Protein AF-A0A137NPR2-F1 (afdb_monomer)

Organism: Conidiobolus coronatus (strain ATCC 28846 / CBS 209.66 / NRRL 28638) (NCBI:txid796925)

Foldseek 3Di:
DCVVVCLQDQDPPDDLLVSLVSVVVSLVLQVVQLVVCLVVVHQRPCLPSLRPDDFRDLVNVADPPDPDPLSSLLSVLVSLLSSLCSPQVSNLVSLLSNVLVCCVVPVPVCVVCLVVVLVVSLVSLVVSLVVSVVVLVVSLVVDPDPVSNQSSVQSNLLSLLVSLLVLLSSLVSPQDPDDDPDDDPSRVSNVVSLVSLLVSLQDGDPVCLVSNLVSLLSSLVSLLVQLVSCVVPVVSNVVSLVVSVSSLVSSVVSCVVVVDDCVSVVVSVVSCVVVVRDD

Solvent-accessible surface area (backbone atoms only — not comparable to full-atom values): 15771 Å² total; per-residue (Å²): 110,64,75,81,71,44,52,72,55,87,70,85,92,61,56,73,65,63,49,38,51,47,48,51,53,38,56,50,52,50,50,53,36,50,50,48,20,64,73,75,69,51,78,37,81,59,76,78,52,76,67,77,83,69,73,61,59,32,81,79,62,43,65,93,83,63,85,61,85,59,43,55,62,49,18,43,48,50,33,47,50,53,43,38,41,67,75,38,43,47,63,51,51,52,51,51,49,54,48,54,53,45,46,74,76,43,52,71,79,37,68,82,46,47,70,62,53,53,50,52,53,50,52,44,50,51,51,30,47,52,58,42,46,55,50,40,52,60,52,42,76,68,44,90,48,72,67,53,33,51,51,44,49,51,57,44,49,52,54,54,38,50,52,29,52,52,49,31,58,62,34,62,75,62,69,72,92,74,70,61,96,66,79,52,75,42,58,50,52,26,52,54,25,44,51,51,42,51,63,66,58,72,83,64,64,73,92,52,39,74,60,43,54,52,50,44,39,54,46,42,53,50,30,52,52,48,30,65,63,27,58,92,39,62,74,62,22,51,54,32,49,56,50,34,40,57,47,49,53,53,49,52,49,47,30,69,76,67,69,48,78,61,67,59,58,46,56,52,52,54,52,30,57,75,70,70,53,89,116

Mean predicted aligned error: 6.58 Å

Nearest PDB structures (foldseek):
  1o9d-assembly1_A-2  TM=3.748E-01  e=8.567E-02  Nicotiana tabacum
  7v9b-assembly1_A  TM=3.300E-01  e=1.792E-01  Homo sapiens
  6gkf-assembly1_B  TM=3.629E-01  e=1.017E+00  Homo sapiens
  3nkx-assembly1_B  TM=3.058E-01  e=1.017E+00  Homo sapiens
  7d8p-assembly1_A  TM=2.839E-01  e=9.737E-01  Homo sapiens

Sequence (279 aa):
MASTLGIHVDMPGLNEIDKDERRCIRFTSYNHDSHLCSTISIQAHYLFLAPGWKPLNPLYQTNPYSKDPSEFVIAECICLSKKCYNMYWTISTNLMNKYSQHTLTNPEEFLENNGRVIYVLQTLFNHSLIKTLDLHLSLSMKCADLRELEIVKNFAKMHVGLYHNLIIILNSQFSPKNPTHSLDPSTKKQLWSANALYQITIDVNPLCLPMFYHYLCSTSLLYIKLILTYDQVPQVKELFLGKLKQVYELFNSYRSKYNMPGDLIEVVDIITNYFNIKL

Secondary structure (DSSP, 8-state):
-TTTTTTTSPPTT--HHHHHHHHHHHHHHHHHHHHHHHHS----TTSSS-----PPPGGGSS-TT---TTHHHHHHHHHHHHHHIIIIIHHHHHHHHHHHHHHHH-HHHHHTTHHHHHHHHHHHHHHHHHHHHHHHHHHHTT-SSHHHHHHHHHHHHHHHHHHHHHHHHHHGGG--SS--SSPPHHHHHHHHHHHHHHHHTTS--GGGHHHHHHHHHHHHHHHHHHHHHTTT-HHHHHHHHHHHHHHHHHHHHHHHHHT--SHHHHHHHHHHHHTT---

pLDDT: mean 86.32, std 10.64, range [44.25, 98.0]

Radius of gyration: 20.75 Å; Cα contacts (8 Å, |Δi|>4): 235; chains: 1; bounding box: 52×44×59 Å

Structure (mmCIF, N/CA/C/O backbone):
data_AF-A0A137NPR2-F1
#
_entry.id   AF-A0A137NPR2-F1
#
loop_
_atom_site.group_PDB
_atom_site.id
_atom_site.type_symbol
_atom_site.label_atom_id
_atom_site.label_alt_id
_atom_site.label_comp_id
_atom_site.label_asym_id
_atom_site.label_entity_id
_atom_site.label_seq_id
_atom_site.pdbx_PDB_ins_code
_atom_site.Cartn_x
_atom_site.Cartn_y
_atom_site.Cartn_z
_atom_site.occupancy
_atom_site.B_iso_or_equiv
_atom_site.auth_seq_id
_atom_site.auth_comp_id
_atom_site.auth_asym_id
_atom_site.auth_atom_id
_atom_site.pdbx_PDB_model_num
ATOM 1 N N . MET A 1 1 ? 12.404 -26.959 -1.373 1.00 44.25 1 MET A N 1
ATOM 2 C CA . MET A 1 1 ? 12.193 -27.074 -2.837 1.00 44.25 1 MET A CA 1
ATOM 3 C C . MET A 1 1 ? 12.680 -25.854 -3.627 1.00 44.25 1 MET A C 1
ATOM 5 O O . MET A 1 1 ? 13.270 -26.051 -4.679 1.00 44.25 1 MET A O 1
ATOM 9 N N . ALA A 1 2 ? 12.522 -24.611 -3.147 1.00 45.31 2 ALA A N 1
ATOM 10 C CA . ALA A 1 2 ? 13.036 -23.422 -3.851 1.00 45.31 2 ALA A CA 1
ATOM 11 C C . ALA A 1 2 ? 14.575 -23.375 -4.011 1.00 45.31 2 ALA A C 1
ATOM 13 O O . ALA A 1 2 ? 15.081 -22.750 -4.949 1.00 45.31 2 ALA A O 1
ATOM 14 N N . SER A 1 3 ? 15.320 -24.050 -3.123 1.00 51.97 3 SER A N 1
ATOM 15 C CA . SER A 1 3 ? 16.768 -24.222 -3.274 1.00 51.97 3 SER A CA 1
ATOM 16 C C . SER A 1 3 ? 17.125 -25.153 -4.438 1.00 51.97 3 SER A C 1
ATOM 18 O O . SER A 1 3 ? 18.024 -24.838 -5.209 1.00 51.97 3 SER A O 1
ATOM 20 N N . THR A 1 4 ? 16.361 -26.232 -4.630 1.00 52.28 4 THR A N 1
ATOM 21 C CA . THR A 1 4 ? 16.557 -27.244 -5.683 1.00 52.28 4 THR A CA 1
ATOM 22 C C . THR A 1 4 ? 16.310 -26.695 -7.092 1.00 52.28 4 THR A C 1
ATOM 24 O O . THR A 1 4 ? 16.997 -27.087 -8.025 1.00 52.28 4 THR A O 1
ATOM 27 N N . LEU A 1 5 ? 15.376 -25.749 -7.251 1.00 60.03 5 LEU A N 1
ATOM 28 C CA . LEU A 1 5 ? 15.094 -25.089 -8.538 1.00 60.03 5 LEU A CA 1
ATOM 29 C C . LEU A 1 5 ? 16.013 -23.884 -8.827 1.00 60.03 5 LEU A C 1
ATOM 31 O O . LEU A 1 5 ? 15.913 -23.254 -9.883 1.00 60.03 5 LEU A O 1
ATOM 35 N N . GLY A 1 6 ? 16.881 -23.509 -7.878 1.00 64.31 6 GLY A N 1
ATOM 36 C CA . GLY A 1 6 ? 17.795 -22.375 -8.033 1.00 64.31 6 GLY A CA 1
ATOM 37 C C . GLY A 1 6 ? 17.091 -21.036 -8.294 1.00 64.31 6 GLY A C 1
ATOM 38 O O . GLY A 1 6 ? 17.683 -20.141 -8.890 1.00 64.31 6 GLY A O 1
ATOM 39 N N . ILE A 1 7 ? 15.824 -20.878 -7.889 1.00 67.19 7 ILE A N 1
ATOM 40 C CA . ILE A 1 7 ? 15.038 -19.649 -8.136 1.00 67.19 7 ILE A CA 1
ATOM 41 C C . ILE A 1 7 ? 15.646 -18.453 -7.392 1.00 67.19 7 ILE A C 1
ATOM 43 O O . ILE A 1 7 ? 15.541 -17.317 -7.831 1.00 67.19 7 ILE A O 1
ATOM 47 N N . HIS A 1 8 ? 16.312 -18.710 -6.269 1.00 67.75 8 HIS A N 1
ATOM 48 C CA . HIS A 1 8 ? 16.939 -17.702 -5.422 1.00 67.75 8 HIS A CA 1
ATOM 49 C C . HIS A 1 8 ? 18.287 -17.187 -5.967 1.00 67.75 8 HIS A C 1
ATOM 51 O O . HIS A 1 8 ? 18.721 -16.113 -5.551 1.00 67.75 8 HIS A O 1
ATOM 57 N N . VAL A 1 9 ? 18.922 -17.893 -6.912 1.00 72.81 9 VAL A N 1
ATOM 58 C CA . VAL A 1 9 ? 20.244 -17.541 -7.457 1.00 72.81 9 VAL A CA 1
ATOM 59 C C . VAL A 1 9 ? 20.162 -16.981 -8.872 1.00 72.81 9 VAL A C 1
ATOM 61 O O . VAL A 1 9 ? 19.378 -17.435 -9.706 1.00 72.81 9 VAL A O 1
ATOM 64 N N . ASP A 1 10 ? 21.031 -16.015 -9.158 1.00 74.38 10 ASP A N 1
ATOM 65 C CA . ASP A 1 10 ? 21.315 -15.616 -10.531 1.00 74.38 10 ASP A CA 1
ATOM 66 C C . ASP A 1 10 ? 22.227 -16.679 -11.162 1.00 74.38 10 ASP A C 1
ATOM 68 O O . ASP A 1 10 ? 23.356 -16.875 -10.711 1.00 74.38 10 ASP A O 1
ATOM 72 N N . MET A 1 11 ? 21.751 -17.367 -12.200 1.00 78.94 11 MET A N 1
ATOM 73 C CA . MET A 1 11 ? 22.548 -18.380 -12.893 1.00 78.94 11 MET A CA 1
ATOM 74 C C . MET A 1 11 ? 23.525 -17.712 -13.878 1.00 78.94 11 MET A C 1
ATOM 76 O O . MET A 1 11 ? 23.082 -16.976 -14.771 1.00 78.94 11 MET A O 1
ATOM 80 N N . PRO A 1 12 ? 24.847 -17.934 -13.742 1.00 78.50 12 PRO A N 1
ATOM 81 C CA . PRO A 1 12 ? 25.814 -17.456 -14.723 1.00 78.50 12 PRO A CA 1
ATOM 82 C C . PRO A 1 12 ? 25.611 -18.182 -16.063 1.00 78.50 12 PRO A C 1
ATOM 84 O O . PRO A 1 12 ? 25.186 -19.332 -16.093 1.00 78.50 12 PRO A O 1
ATOM 87 N N . GLY A 1 13 ? 25.903 -17.507 -17.177 1.00 82.00 13 GLY A N 1
ATOM 88 C CA . GLY A 1 13 ? 25.805 -18.083 -18.528 1.00 82.00 13 GLY A CA 1
ATOM 89 C C . GLY A 1 13 ? 24.444 -17.951 -19.225 1.00 82.00 13 GLY A C 1
ATOM 90 O O . GLY A 1 13 ? 24.385 -18.129 -20.436 1.00 82.00 13 GLY A O 1
ATOM 91 N N . LEU A 1 14 ? 23.374 -17.574 -18.516 1.00 85.62 14 LEU A N 1
ATOM 92 C CA . LEU A 1 14 ? 22.091 -17.235 -19.148 1.00 85.62 14 LEU A CA 1
ATOM 93 C C . LEU A 1 14 ? 22.157 -15.893 -19.898 1.00 85.62 14 LEU A C 1
ATOM 95 O O . LEU A 1 14 ? 22.920 -14.994 -19.514 1.00 85.62 14 LEU A O 1
ATOM 99 N N . ASN A 1 15 ? 21.329 -15.740 -20.935 1.00 90.81 15 ASN A N 1
ATOM 100 C CA . ASN A 1 15 ? 21.137 -14.448 -21.597 1.00 90.81 15 ASN A CA 1
ATOM 101 C C . ASN A 1 15 ? 20.394 -13.464 -20.658 1.00 90.81 15 ASN A C 1
ATOM 103 O O . ASN A 1 15 ? 19.867 -13.859 -19.616 1.00 90.81 15 ASN A O 1
ATOM 107 N N . GLU A 1 16 ? 20.389 -12.167 -20.979 1.00 87.31 16 GLU A N 1
ATOM 108 C CA . GLU A 1 16 ? 19.797 -11.157 -20.085 1.00 87.31 16 GLU A CA 1
ATOM 109 C C . GLU A 1 16 ? 18.268 -11.233 -19.977 1.00 87.31 16 GLU A C 1
ATOM 111 O O . GLU A 1 16 ? 17.743 -10.921 -18.911 1.00 87.31 16 GLU A O 1
ATOM 116 N N . ILE A 1 17 ? 17.569 -11.703 -21.014 1.00 89.19 17 ILE A N 1
ATOM 117 C CA . ILE A 1 17 ? 16.108 -11.869 -20.992 1.00 89.19 17 ILE A CA 1
ATOM 118 C C . ILE A 1 17 ? 15.735 -12.992 -20.019 1.00 89.19 17 ILE A C 1
ATOM 120 O O . ILE A 1 17 ? 14.970 -12.763 -19.084 1.00 89.19 17 ILE A O 1
ATOM 124 N N . ASP A 1 18 ? 16.359 -14.164 -20.154 1.00 88.06 18 ASP A N 1
ATOM 125 C CA . ASP A 1 18 ? 16.122 -15.318 -19.279 1.00 88.06 18 ASP A CA 1
ATOM 126 C C . ASP A 1 18 ? 16.481 -14.986 -17.823 1.00 88.06 18 ASP A C 1
ATOM 128 O O . ASP A 1 18 ? 15.811 -15.404 -16.874 1.00 88.06 18 ASP A O 1
ATOM 132 N N . LYS A 1 19 ? 17.556 -14.212 -17.615 1.00 87.25 19 LYS A N 1
ATOM 133 C CA . LYS A 1 19 ? 17.918 -13.715 -16.282 1.00 87.25 19 LYS A CA 1
ATOM 134 C C . LYS A 1 19 ? 16.821 -12.827 -15.711 1.00 87.25 19 LYS A C 1
ATOM 136 O O . LYS A 1 19 ? 16.508 -12.973 -14.530 1.00 87.25 19 LYS A O 1
ATOM 141 N N . ASP A 1 20 ? 16.270 -11.908 -16.496 1.00 87.69 20 ASP A N 1
ATOM 142 C CA . ASP A 1 20 ? 15.243 -10.978 -16.028 1.00 87.69 20 ASP A CA 1
ATOM 143 C C . ASP A 1 20 ? 13.911 -11.681 -15.743 1.00 87.69 20 ASP A C 1
ATOM 145 O O . ASP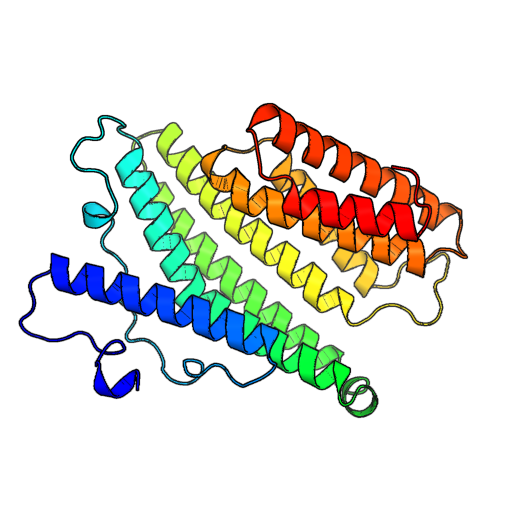 A 1 20 ? 13.307 -11.454 -14.692 1.00 87.69 20 ASP A O 1
ATOM 149 N N . GLU A 1 21 ? 13.517 -12.639 -16.584 1.00 86.75 21 GLU A N 1
ATOM 150 C CA . GLU A 1 21 ? 12.350 -13.494 -16.348 1.00 86.75 21 GLU A CA 1
ATOM 151 C C . GLU A 1 21 ? 12.487 -14.258 -15.024 1.00 86.75 21 GLU A C 1
ATOM 153 O O . GLU A 1 21 ? 11.602 -14.216 -14.161 1.00 86.75 21 GLU A O 1
ATOM 158 N N . ARG A 1 22 ? 13.648 -14.880 -14.785 1.00 86.06 22 ARG A N 1
ATOM 159 C CA . ARG A 1 22 ? 13.928 -15.563 -13.512 1.00 86.06 22 ARG A CA 1
ATOM 160 C C . ARG A 1 22 ? 13.874 -14.612 -12.319 1.00 86.06 22 ARG A C 1
ATOM 162 O O . ARG A 1 22 ? 13.366 -14.996 -11.263 1.00 86.06 22 ARG A O 1
ATOM 169 N N . ARG A 1 23 ? 14.361 -13.372 -12.459 1.00 85.44 23 ARG A N 1
ATOM 170 C CA . ARG A 1 23 ? 14.235 -12.343 -11.408 1.00 85.44 23 ARG A CA 1
ATOM 171 C C . ARG A 1 23 ? 12.766 -12.025 -11.134 1.00 85.44 23 ARG A C 1
ATOM 173 O O . ARG A 1 23 ? 12.393 -11.942 -9.964 1.00 85.44 23 ARG A O 1
ATOM 180 N N . CYS A 1 24 ? 11.935 -11.908 -12.168 1.00 85.19 24 CYS A N 1
ATOM 181 C CA . CYS A 1 24 ? 10.497 -11.667 -12.034 1.00 85.19 24 CYS A CA 1
ATOM 182 C C . CYS A 1 24 ? 9.792 -12.811 -11.282 1.00 85.19 24 CYS A C 1
ATOM 184 O O . CYS A 1 24 ? 9.069 -12.574 -10.307 1.00 85.19 24 CYS A O 1
ATOM 186 N N . ILE A 1 25 ? 10.089 -14.064 -11.639 1.00 84.94 25 ILE A N 1
ATOM 187 C CA . ILE A 1 25 ? 9.566 -15.260 -10.953 1.00 84.94 25 ILE A CA 1
ATOM 188 C C . ILE A 1 25 ? 9.991 -15.278 -9.480 1.00 84.94 25 ILE A C 1
ATOM 190 O O . ILE A 1 25 ? 9.166 -15.493 -8.585 1.00 84.94 25 ILE A O 1
ATOM 194 N N . ARG A 1 26 ? 11.270 -15.001 -9.202 1.00 81.62 26 ARG A N 1
ATOM 195 C CA . ARG A 1 26 ? 11.809 -14.912 -7.837 1.00 81.62 26 ARG A CA 1
ATOM 196 C C . ARG A 1 26 ? 11.070 -13.855 -7.018 1.00 81.62 26 ARG A C 1
ATOM 198 O O . ARG A 1 26 ? 10.635 -14.117 -5.900 1.00 81.62 26 ARG A O 1
ATOM 205 N N . PHE A 1 27 ? 10.874 -12.676 -7.595 1.00 80.56 27 PHE A N 1
ATOM 206 C CA . PHE A 1 27 ? 10.153 -11.571 -6.976 1.00 80.56 27 PHE A CA 1
ATOM 207 C C . PHE A 1 27 ? 8.684 -11.872 -6.690 1.00 80.56 27 PHE A C 1
ATOM 209 O O . PHE A 1 27 ? 8.161 -11.408 -5.675 1.00 80.56 27 PHE A O 1
ATOM 216 N N . THR A 1 28 ? 8.019 -12.630 -7.552 1.00 81.75 28 THR A N 1
ATOM 217 C CA . THR A 1 28 ? 6.644 -13.094 -7.325 1.00 81.75 28 THR A CA 1
ATOM 218 C C . THR A 1 28 ? 6.597 -14.140 -6.213 1.00 81.75 28 THR A C 1
ATOM 220 O O . THR A 1 28 ? 5.759 -14.056 -5.319 1.00 81.75 28 THR A O 1
ATOM 223 N N . SER A 1 29 ? 7.567 -15.057 -6.193 1.00 80.62 29 SER A N 1
ATOM 224 C CA . SER A 1 29 ? 7.689 -16.086 -5.152 1.00 80.62 29 SER A CA 1
ATOM 225 C C . SER A 1 29 ? 7.853 -15.476 -3.756 1.00 80.62 29 SER A C 1
ATOM 227 O O . SER A 1 29 ? 7.206 -15.925 -2.814 1.00 80.62 29 SER A O 1
ATOM 229 N N . TYR A 1 30 ? 8.652 -14.411 -3.623 1.00 78.00 30 TYR A N 1
ATOM 230 C CA . TYR A 1 30 ? 8.792 -13.676 -2.360 1.00 78.00 30 TYR A CA 1
ATOM 231 C C . TYR A 1 30 ? 7.490 -13.024 -1.900 1.00 78.00 30 TYR A C 1
ATOM 233 O O . TYR A 1 30 ? 7.157 -13.087 -0.718 1.00 78.00 30 TYR A O 1
ATOM 241 N N . ASN A 1 31 ? 6.739 -12.422 -2.826 1.00 77.88 31 ASN A N 1
ATOM 242 C CA . ASN A 1 31 ? 5.450 -11.817 -2.501 1.00 77.88 31 ASN A CA 1
ATOM 243 C C . ASN A 1 31 ? 4.456 -12.871 -1.998 1.00 77.88 31 ASN A C 1
ATOM 245 O O . ASN A 1 31 ? 3.804 -12.654 -0.980 1.00 77.88 31 ASN A O 1
ATOM 249 N N . HIS A 1 32 ? 4.361 -14.013 -2.684 1.00 80.81 32 HIS A N 1
ATOM 250 C CA . HIS A 1 32 ? 3.466 -15.099 -2.284 1.00 80.81 32 HIS A CA 1
ATOM 251 C C . HIS A 1 32 ? 3.865 -15.719 -0.942 1.00 80.81 32 HIS A C 1
ATOM 253 O O . HIS A 1 32 ? 2.992 -15.984 -0.123 1.00 80.81 32 HIS A O 1
ATOM 259 N N . ASP A 1 33 ? 5.161 -15.904 -0.684 1.00 78.44 33 ASP A N 1
ATOM 260 C CA . ASP A 1 33 ? 5.653 -16.402 0.605 1.00 78.44 33 ASP A CA 1
ATOM 261 C C . ASP A 1 33 ? 5.359 -15.425 1.752 1.00 78.44 33 ASP A C 1
ATOM 263 O O . ASP A 1 33 ? 4.862 -15.836 2.797 1.00 78.44 33 ASP A O 1
ATOM 267 N N . SER A 1 34 ? 5.586 -14.121 1.552 1.00 75.81 34 SER A N 1
ATOM 268 C CA . SER A 1 34 ? 5.249 -13.096 2.550 1.00 75.81 34 SER A CA 1
ATOM 269 C C . SER A 1 34 ? 3.738 -13.028 2.808 1.00 75.81 34 SER A C 1
ATOM 271 O O . SER A 1 34 ? 3.308 -12.975 3.965 1.00 75.81 34 SER A O 1
ATOM 273 N N . HIS A 1 35 ? 2.918 -13.116 1.757 1.00 78.25 35 HIS A N 1
ATOM 274 C CA . HIS A 1 35 ? 1.464 -13.189 1.892 1.00 78.25 35 HIS A CA 1
ATOM 275 C C . HIS A 1 35 ? 1.040 -14.436 2.680 1.00 78.25 35 HIS A C 1
ATOM 277 O O . HIS A 1 35 ? 0.354 -14.319 3.692 1.00 78.25 35 HIS A O 1
ATOM 283 N N . LEU A 1 36 ? 1.518 -15.620 2.285 1.00 80.31 36 LEU A N 1
ATOM 284 C CA . LEU A 1 36 ? 1.218 -16.882 2.962 1.00 80.31 36 LEU A CA 1
ATOM 285 C C . LEU A 1 36 ? 1.647 -16.844 4.435 1.00 80.31 36 LEU A C 1
ATOM 287 O O . LEU A 1 36 ? 0.852 -17.167 5.312 1.00 80.31 36 LEU A O 1
ATOM 291 N N . CYS A 1 37 ? 2.865 -16.382 4.720 1.00 76.50 37 CYS A N 1
ATOM 292 C CA . CYS A 1 37 ? 3.376 -16.168 6.076 1.00 76.50 37 CYS A CA 1
ATOM 293 C C . CYS A 1 37 ? 2.432 -15.313 6.930 1.00 76.50 37 CYS A C 1
ATOM 295 O O . CYS A 1 37 ? 2.246 -15.594 8.116 1.00 76.50 37 CYS A O 1
ATOM 297 N N . SER A 1 38 ? 1.829 -14.292 6.325 1.00 69.88 38 SER A N 1
ATOM 298 C CA . SER A 1 38 ? 0.884 -13.403 6.998 1.00 69.88 38 SER A CA 1
ATOM 299 C C . SER A 1 38 ? -0.457 -14.095 7.251 1.00 69.88 38 SER A C 1
ATOM 301 O O . SER A 1 38 ? -1.025 -13.932 8.326 1.00 69.88 38 SER A O 1
ATOM 303 N N . THR A 1 39 ? -0.936 -14.913 6.308 1.00 75.19 39 THR A N 1
ATOM 304 C CA . THR A 1 39 ? -2.218 -15.628 6.406 1.00 75.19 39 THR A CA 1
ATOM 305 C C . THR A 1 39 ? -2.187 -16.783 7.407 1.00 75.19 39 THR A C 1
ATOM 307 O O . THR A 1 39 ? -3.046 -16.864 8.277 1.00 75.19 39 THR A O 1
ATOM 310 N N . ILE A 1 40 ? -1.209 -17.688 7.303 1.00 78.44 40 ILE A N 1
ATOM 311 C CA . ILE A 1 40 ? -1.146 -18.908 8.136 1.00 78.44 40 ILE A CA 1
ATOM 312 C C . ILE A 1 40 ? -0.237 -18.752 9.363 1.00 78.44 40 ILE A C 1
ATOM 314 O O . ILE A 1 40 ? 0.061 -19.719 10.055 1.00 78.44 40 ILE A O 1
ATOM 318 N N . SER A 1 41 ? 0.219 -17.529 9.631 1.00 71.06 41 SER A N 1
ATOM 319 C CA . SER A 1 41 ? 1.044 -17.158 10.783 1.00 71.06 41 SER A CA 1
ATOM 320 C C . SER A 1 41 ? 2.367 -17.917 10.966 1.00 71.06 41 SER A C 1
ATOM 322 O O . SER A 1 41 ? 2.942 -17.942 12.054 1.00 71.06 41 SER A O 1
ATOM 324 N N . ILE A 1 42 ? 2.919 -18.483 9.891 1.00 74.88 42 ILE A N 1
ATOM 325 C CA . ILE A 1 42 ? 4.247 -19.117 9.910 1.00 74.88 42 ILE A CA 1
ATOM 326 C C . ILE A 1 42 ? 5.358 -18.084 9.699 1.00 74.88 42 ILE A C 1
ATOM 328 O O . ILE A 1 42 ? 5.097 -16.892 9.570 1.00 74.88 42 ILE A O 1
ATOM 332 N N . GLN A 1 43 ? 6.623 -18.492 9.734 1.00 71.69 43 GLN A N 1
ATOM 333 C CA . GLN A 1 43 ? 7.737 -17.634 9.330 1.00 71.69 43 GLN A CA 1
ATOM 334 C C . GLN A 1 43 ? 7.913 -17.693 7.810 1.00 71.69 43 GLN A C 1
ATOM 336 O O . GLN A 1 43 ? 7.904 -18.782 7.244 1.00 71.69 43 GLN A O 1
ATOM 341 N N . ALA A 1 44 ? 8.078 -16.537 7.160 1.00 72.69 44 ALA A N 1
ATOM 342 C CA . ALA A 1 44 ? 8.342 -16.476 5.725 1.00 72.69 44 ALA A CA 1
ATOM 343 C C . ALA A 1 44 ? 9.633 -17.238 5.405 1.00 72.69 44 ALA A C 1
ATOM 345 O O . ALA A 1 44 ? 10.678 -16.983 6.015 1.00 72.69 44 ALA A O 1
ATOM 346 N N . HIS A 1 45 ? 9.564 -18.162 4.446 1.00 73.00 45 HIS A N 1
ATOM 347 C CA . HIS A 1 45 ? 10.705 -18.958 4.005 1.00 73.00 45 HIS A CA 1
ATOM 348 C C . HIS A 1 45 ? 11.868 -18.070 3.553 1.00 73.00 45 HIS A C 1
ATOM 350 O O . HIS A 1 45 ? 13.034 -18.368 3.814 1.00 73.00 45 HIS A O 1
ATOM 356 N N . TYR A 1 46 ? 11.550 -16.945 2.916 1.00 67.88 46 TYR A N 1
ATOM 357 C CA . TYR A 1 46 ? 12.537 -16.018 2.383 1.00 67.88 46 TYR A CA 1
ATOM 358 C C . TYR A 1 46 ? 12.946 -14.904 3.350 1.00 67.88 46 TYR A C 1
ATOM 360 O O . TYR A 1 46 ? 13.738 -14.048 2.970 1.00 67.88 46 TYR A O 1
ATOM 368 N N . LEU A 1 47 ? 12.485 -14.922 4.608 1.00 63.88 47 LEU A N 1
ATOM 369 C CA . LEU A 1 47 ? 12.854 -13.904 5.601 1.00 63.88 47 LEU A CA 1
ATOM 370 C C . LEU A 1 47 ? 14.375 -13.808 5.818 1.00 63.88 47 LEU A C 1
ATOM 372 O O . LEU A 1 47 ? 14.895 -12.713 6.012 1.00 63.88 47 LEU A O 1
ATOM 376 N N . PHE A 1 48 ? 15.078 -14.944 5.775 1.00 55.50 48 PHE A N 1
ATOM 377 C CA . PHE A 1 48 ? 16.532 -15.031 5.992 1.00 55.50 48 PHE A CA 1
ATOM 378 C C . PHE A 1 48 ? 17.340 -15.235 4.714 1.00 55.50 48 PHE A C 1
ATOM 380 O O . PHE A 1 48 ? 18.569 -15.168 4.730 1.00 55.50 48 PHE A O 1
ATOM 387 N N . LEU A 1 49 ? 16.663 -15.484 3.598 1.00 58.34 49 LEU A N 1
ATOM 388 C CA . LEU A 1 49 ? 17.305 -15.541 2.300 1.00 58.34 49 LEU A CA 1
ATOM 389 C C . LEU A 1 49 ? 17.353 -14.113 1.788 1.00 58.34 49 LEU A C 1
ATOM 391 O O . LEU A 1 49 ? 16.461 -13.700 1.053 1.00 58.34 49 LEU A O 1
ATOM 395 N N . ALA A 1 50 ? 18.377 -13.362 2.213 1.00 51.88 50 ALA A N 1
ATOM 396 C CA . ALA A 1 50 ? 18.683 -12.064 1.630 1.00 51.88 50 ALA A CA 1
ATOM 397 C C . ALA A 1 50 ? 18.710 -12.257 0.109 1.00 51.88 50 ALA A C 1
ATOM 399 O O . ALA A 1 50 ? 19.587 -12.972 -0.392 1.00 51.88 50 ALA A O 1
ATOM 400 N N . PRO A 1 51 ? 17.735 -11.715 -0.639 1.00 54.19 51 PRO A N 1
ATOM 401 C CA . PRO A 1 51 ? 17.752 -11.891 -2.070 1.00 54.19 51 PRO A CA 1
ATOM 402 C C . PRO A 1 51 ? 19.049 -11.289 -2.578 1.00 54.19 51 PRO A C 1
ATOM 404 O O . PRO A 1 51 ? 19.365 -10.147 -2.240 1.00 54.19 51 PRO A O 1
ATOM 407 N N . GLY A 1 52 ? 19.779 -12.018 -3.421 1.00 57.72 52 GLY A N 1
ATOM 408 C CA . GLY A 1 52 ? 20.692 -11.358 -4.340 1.00 57.72 52 GLY A CA 1
ATOM 409 C C . GLY A 1 52 ? 19.858 -10.353 -5.128 1.00 57.72 52 GLY A C 1
ATOM 410 O O . GLY A 1 52 ? 19.079 -10.735 -6.002 1.00 57.72 52 GLY A O 1
ATOM 411 N N . TRP A 1 53 ? 19.910 -9.083 -4.735 1.00 66.12 53 TRP A N 1
ATOM 412 C CA . TRP A 1 53 ? 18.987 -8.096 -5.259 1.00 66.12 53 TRP A CA 1
ATOM 413 C C . TRP A 1 53 ? 19.598 -7.473 -6.510 1.00 66.12 53 TRP A C 1
ATOM 415 O O . TRP A 1 53 ? 20.547 -6.694 -6.440 1.00 66.12 53 TRP A O 1
ATOM 425 N N . LYS A 1 54 ? 19.045 -7.840 -7.666 1.00 79.00 54 LYS A N 1
ATOM 426 C CA . LYS A 1 54 ? 19.240 -7.121 -8.924 1.00 79.00 54 LYS A CA 1
ATOM 427 C C . LYS A 1 54 ? 17.893 -6.599 -9.411 1.00 79.00 54 LYS A C 1
ATOM 429 O O . LYS A 1 54 ? 16.934 -7.373 -9.373 1.00 79.00 54 LYS A O 1
ATOM 434 N N . PRO A 1 55 ? 17.808 -5.330 -9.845 1.00 82.38 55 PRO A N 1
ATOM 435 C CA . PRO A 1 55 ? 16.575 -4.783 -10.397 1.00 82.38 55 PRO A CA 1
ATOM 436 C C . PRO A 1 55 ? 16.113 -5.588 -11.610 1.00 82.38 55 PRO A C 1
ATOM 438 O O . PRO A 1 55 ? 16.936 -6.178 -12.315 1.00 82.38 55 PRO A O 1
ATOM 441 N N . LEU A 1 56 ? 14.800 -5.564 -11.849 1.00 89.31 56 LEU A N 1
ATOM 442 C CA . LEU A 1 56 ? 14.271 -5.875 -13.174 1.00 89.31 56 LEU A CA 1
ATOM 443 C C . LEU A 1 56 ? 14.752 -4.816 -14.161 1.00 89.31 56 LEU A C 1
ATOM 445 O O . LEU A 1 56 ? 14.912 -3.649 -13.788 1.00 89.31 56 LEU A O 1
ATOM 449 N N . ASN A 1 57 ? 14.984 -5.223 -15.401 1.00 91.06 57 ASN A N 1
ATOM 450 C CA . ASN A 1 57 ? 15.302 -4.299 -16.475 1.00 91.06 57 ASN A CA 1
ATOM 451 C C . ASN A 1 57 ? 14.000 -3.720 -17.059 1.00 91.06 57 ASN A C 1
ATOM 453 O O . ASN A 1 57 ? 13.220 -4.485 -17.628 1.00 91.06 57 ASN A O 1
ATOM 457 N N . PRO A 1 58 ? 13.778 -2.392 -16.990 1.00 92.19 58 PRO A N 1
ATOM 458 C CA . PRO A 1 58 ? 12.588 -1.745 -17.543 1.00 92.19 58 PRO A CA 1
ATOM 459 C C . PRO A 1 58 ? 12.338 -2.068 -19.019 1.00 92.19 58 PRO A C 1
ATOM 461 O O . PRO A 1 58 ? 11.188 -2.208 -19.418 1.00 92.19 58 PRO A O 1
ATOM 464 N N . LEU A 1 59 ? 13.401 -2.269 -19.809 1.00 91.62 59 LEU A N 1
ATOM 465 C CA . LEU A 1 59 ? 13.307 -2.612 -21.233 1.00 91.62 59 LEU A CA 1
ATOM 466 C C . LEU A 1 59 ? 12.507 -3.897 -21.489 1.00 91.62 59 LEU A C 1
ATOM 468 O O . LEU A 1 59 ? 11.854 -4.023 -22.518 1.00 91.62 59 LEU A O 1
ATOM 472 N N . TYR A 1 60 ? 12.562 -4.858 -20.565 1.00 90.19 60 TYR A N 1
ATOM 473 C CA . TYR A 1 60 ? 11.839 -6.126 -20.692 1.00 90.19 60 TYR A CA 1
ATOM 474 C C . TYR A 1 60 ? 10.442 -6.079 -20.061 1.00 90.19 60 TYR A C 1
ATOM 476 O O . TYR A 1 60 ? 9.734 -7.081 -20.081 1.00 90.19 60 TYR A O 1
ATOM 484 N N . GLN A 1 61 ? 10.040 -4.929 -19.509 1.00 90.31 61 GLN A N 1
ATOM 485 C CA . GLN A 1 61 ? 8.720 -4.714 -18.905 1.00 90.31 61 GLN A CA 1
ATOM 486 C C . GLN A 1 61 ? 7.808 -3.828 -19.770 1.00 90.31 61 GLN A C 1
ATOM 488 O O . GLN A 1 61 ? 6.684 -3.536 -19.369 1.00 90.31 61 GLN A O 1
ATOM 493 N N . THR A 1 62 ? 8.279 -3.393 -20.940 1.00 91.12 62 THR A N 1
ATOM 494 C CA . THR A 1 62 ? 7.489 -2.651 -21.931 1.00 91.12 62 THR A CA 1
ATOM 495 C C . THR A 1 62 ? 6.921 -3.591 -22.989 1.00 91.12 62 THR A C 1
ATOM 497 O O . THR A 1 62 ? 7.575 -4.562 -23.379 1.00 91.12 62 THR A O 1
ATOM 500 N N . ASN A 1 63 ? 5.739 -3.289 -23.519 1.00 87.50 63 ASN A N 1
ATOM 501 C CA . ASN A 1 63 ? 5.201 -3.976 -24.682 1.00 87.50 63 ASN A CA 1
ATOM 502 C C . ASN A 1 63 ? 5.941 -3.505 -25.951 1.00 87.50 63 ASN A C 1
ATOM 504 O O . ASN A 1 63 ? 5.834 -2.336 -26.322 1.00 87.50 63 ASN A O 1
ATOM 508 N N . PRO A 1 64 ? 6.623 -4.399 -26.692 1.00 84.62 64 PRO A N 1
ATOM 509 C CA . PRO A 1 64 ? 7.383 -4.016 -27.886 1.00 84.62 64 PRO A CA 1
ATOM 510 C C . PRO A 1 64 ? 6.513 -3.441 -29.017 1.00 84.62 64 PRO A C 1
ATOM 512 O O . PRO A 1 64 ? 7.040 -2.857 -29.961 1.00 84.62 64 PRO A O 1
ATOM 515 N N . TYR A 1 65 ? 5.190 -3.603 -28.939 1.00 90.25 65 TYR A N 1
ATOM 516 C CA . TYR A 1 65 ? 4.228 -3.079 -29.909 1.00 90.25 65 TYR A CA 1
ATOM 517 C C . TYR A 1 65 ? 3.526 -1.795 -29.450 1.00 90.25 65 TYR A C 1
ATOM 519 O O . TYR A 1 65 ? 2.702 -1.252 -30.192 1.00 90.25 65 TYR A O 1
ATOM 527 N N . SER A 1 66 ? 3.806 -1.316 -28.237 1.00 89.00 66 SER A N 1
ATOM 528 C CA . SER A 1 66 ? 3.221 -0.078 -27.736 1.00 89.00 66 SER A CA 1
ATOM 529 C C . SER A 1 66 ? 3.741 1.129 -28.506 1.00 89.00 66 SER A C 1
ATOM 531 O O . SER A 1 66 ? 4.898 1.199 -28.916 1.00 89.00 66 SER A O 1
ATOM 533 N N . LYS A 1 67 ? 2.859 2.112 -28.681 1.00 90.44 67 LYS A N 1
ATOM 534 C CA . LYS A 1 67 ? 3.204 3.439 -29.205 1.00 90.44 67 LYS A CA 1
ATOM 535 C C . LYS A 1 67 ? 3.127 4.516 -28.126 1.00 90.44 67 LYS A C 1
ATOM 537 O O . LYS A 1 67 ? 3.251 5.694 -28.452 1.00 90.44 67 LYS A O 1
ATOM 542 N N . ASP A 1 68 ? 2.861 4.133 -26.878 1.00 88.31 68 ASP A N 1
ATOM 543 C CA . ASP A 1 68 ? 2.781 5.076 -25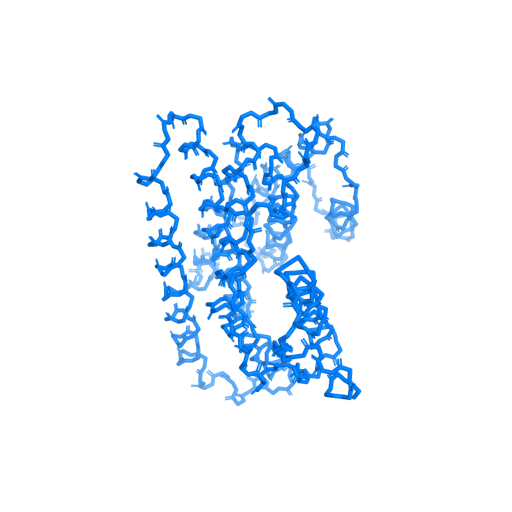.772 1.00 88.31 68 ASP A CA 1
ATOM 544 C C . ASP A 1 68 ? 4.197 5.512 -25.363 1.00 88.31 68 ASP A C 1
ATOM 546 O O . ASP A 1 68 ? 4.960 4.690 -24.850 1.00 88.31 68 ASP A O 1
ATOM 550 N N . PRO A 1 69 ? 4.569 6.793 -25.548 1.00 85.44 69 PRO A N 1
ATOM 551 C CA . PRO A 1 69 ? 5.881 7.285 -25.138 1.00 85.44 69 PRO A CA 1
ATOM 552 C C . PRO A 1 69 ? 6.099 7.200 -23.620 1.00 85.44 69 PRO A C 1
ATOM 554 O O . PRO A 1 69 ? 7.240 7.205 -23.170 1.00 85.44 69 PRO A O 1
ATOM 557 N N . SER A 1 70 ? 5.027 7.102 -22.826 1.00 90.69 70 SER A N 1
ATOM 558 C CA . SER A 1 70 ? 5.101 6.998 -21.366 1.00 90.69 70 SER A CA 1
ATOM 559 C C . SER A 1 70 ? 5.362 5.577 -20.865 1.00 90.69 70 SER A C 1
ATOM 561 O O . SER A 1 70 ? 5.628 5.384 -19.679 1.00 90.69 70 SER A O 1
ATOM 563 N N . GLU A 1 71 ? 5.299 4.562 -21.726 1.00 91.69 71 GLU A N 1
ATOM 564 C CA . GLU A 1 71 ? 5.383 3.174 -21.272 1.00 91.69 71 GLU A CA 1
ATOM 565 C C . GLU A 1 71 ? 6.734 2.854 -20.625 1.00 91.69 71 GLU A C 1
ATOM 567 O O . GLU A 1 71 ? 6.789 2.176 -19.598 1.00 91.69 71 GLU A O 1
ATOM 572 N N . PHE A 1 72 ? 7.825 3.395 -21.171 1.00 93.19 72 PHE A N 1
ATOM 573 C CA . PHE A 1 72 ? 9.154 3.149 -20.621 1.00 93.19 72 PHE A CA 1
ATOM 574 C C . PHE A 1 72 ? 9.314 3.743 -19.215 1.00 93.19 72 PHE A C 1
ATOM 576 O O . PHE A 1 72 ? 9.770 3.045 -18.310 1.00 93.19 72 PHE A O 1
ATOM 583 N N . VAL A 1 73 ? 8.863 4.983 -18.979 1.00 94.88 73 VAL A N 1
ATOM 584 C CA . VAL A 1 73 ? 8.915 5.583 -17.631 1.00 94.88 73 VAL A CA 1
ATOM 585 C C . VAL A 1 73 ? 7.989 4.854 -16.649 1.00 94.88 73 VAL A C 1
ATOM 587 O O . VAL A 1 73 ? 8.323 4.710 -15.470 1.00 94.88 73 VAL A O 1
ATOM 590 N N . ILE A 1 74 ? 6.851 4.324 -17.115 1.00 94.00 74 ILE A N 1
ATOM 591 C CA . ILE A 1 74 ? 5.974 3.467 -16.304 1.00 94.00 74 ILE A CA 1
ATOM 592 C C . ILE A 1 74 ? 6.715 2.180 -15.919 1.00 94.00 74 ILE A C 1
ATOM 594 O O . ILE A 1 74 ? 6.712 1.804 -14.745 1.00 94.00 74 ILE A O 1
ATOM 598 N N . ALA A 1 75 ? 7.403 1.537 -16.864 1.00 94.06 75 ALA A N 1
ATOM 599 C CA . ALA A 1 75 ? 8.222 0.356 -16.607 1.00 94.06 75 ALA A CA 1
ATOM 600 C C . ALA A 1 75 ? 9.365 0.644 -15.617 1.00 94.06 75 ALA A C 1
ATOM 602 O O . ALA A 1 75 ? 9.592 -0.148 -14.695 1.00 94.06 75 ALA A O 1
ATOM 603 N N . GLU A 1 76 ? 10.043 1.790 -15.737 1.00 95.38 76 GLU A N 1
ATOM 604 C CA . GLU A 1 76 ? 11.053 2.235 -14.769 1.00 95.38 76 GLU A CA 1
ATOM 605 C C . GLU A 1 76 ? 10.455 2.391 -13.371 1.00 95.38 76 GLU A C 1
ATOM 607 O O . GLU A 1 76 ? 11.018 1.887 -12.394 1.00 95.38 76 GLU A O 1
ATOM 612 N N . CYS A 1 77 ? 9.287 3.025 -13.274 1.00 94.69 77 CYS A N 1
ATOM 613 C CA . CYS A 1 77 ? 8.575 3.189 -12.015 1.00 94.69 77 CYS A CA 1
ATOM 614 C C . CYS A 1 77 ? 8.163 1.847 -11.400 1.00 94.69 77 CYS A C 1
ATOM 616 O O . CYS A 1 77 ? 8.358 1.654 -10.203 1.00 94.69 77 CYS A O 1
ATOM 618 N N . ILE A 1 78 ? 7.659 0.894 -12.189 1.00 92.38 78 ILE A N 1
ATOM 619 C CA . ILE A 1 78 ? 7.284 -0.449 -11.712 1.00 92.38 78 ILE A CA 1
ATOM 620 C C . ILE A 1 78 ? 8.511 -1.201 -11.186 1.00 92.38 78 ILE A C 1
ATOM 622 O O . ILE A 1 78 ? 8.484 -1.743 -10.074 1.00 92.38 78 ILE A O 1
ATOM 626 N N . CYS A 1 79 ? 9.609 -1.205 -11.949 1.00 92.56 79 CYS A N 1
ATOM 627 C CA . CYS A 1 79 ? 10.868 -1.829 -11.538 1.00 92.56 79 CYS A CA 1
ATOM 628 C C . CYS A 1 79 ? 11.399 -1.198 -10.245 1.00 92.56 79 CYS A C 1
ATOM 630 O O . CYS A 1 79 ? 11.856 -1.905 -9.338 1.00 92.56 79 CYS A O 1
ATOM 632 N N . LEU A 1 80 ? 11.298 0.130 -10.131 1.00 94.06 80 LEU A N 1
ATOM 633 C CA . LEU A 1 80 ? 11.706 0.876 -8.950 1.00 94.06 80 LEU A CA 1
ATOM 634 C C . LEU A 1 80 ? 10.806 0.597 -7.746 1.00 94.06 80 LEU A C 1
ATOM 636 O O . LEU A 1 80 ? 11.308 0.355 -6.652 1.00 94.06 80 LEU A O 1
ATOM 640 N N . SER A 1 81 ? 9.491 0.542 -7.921 1.00 92.12 81 SER A N 1
ATOM 641 C CA . SER A 1 81 ? 8.584 0.164 -6.842 1.00 92.12 81 SER A CA 1
ATOM 642 C C . SER A 1 81 ? 8.897 -1.244 -6.350 1.00 92.12 81 SER A C 1
ATOM 644 O O . SER A 1 81 ? 9.034 -1.450 -5.144 1.00 92.12 81 SER A O 1
ATOM 646 N N . LYS A 1 82 ? 9.123 -2.209 -7.254 1.00 88.81 82 LYS A N 1
ATOM 647 C CA . LYS A 1 82 ? 9.514 -3.576 -6.876 1.00 88.81 82 LYS A CA 1
ATOM 648 C C . LYS A 1 82 ? 10.844 -3.607 -6.118 1.00 88.81 82 LYS A C 1
ATOM 650 O O . LYS A 1 82 ? 10.957 -4.329 -5.123 1.00 88.81 82 LYS A O 1
ATOM 655 N N . LYS A 1 83 ? 11.830 -2.803 -6.540 1.00 88.50 83 LYS A N 1
ATOM 656 C CA . LYS A 1 83 ? 13.076 -2.571 -5.789 1.00 88.50 83 LYS A CA 1
ATOM 657 C C . LYS A 1 83 ? 12.774 -2.133 -4.365 1.00 88.50 83 LYS A C 1
ATOM 659 O O . LYS A 1 83 ? 13.220 -2.781 -3.422 1.00 88.50 83 LYS A O 1
ATOM 664 N N . CYS A 1 84 ? 12.026 -1.044 -4.228 1.00 90.56 84 CYS A N 1
ATOM 665 C CA . CYS A 1 84 ? 11.752 -0.417 -2.946 1.00 90.56 84 CYS A CA 1
ATOM 666 C C . CYS A 1 84 ? 11.006 -1.369 -2.011 1.00 90.56 84 CYS A C 1
ATOM 668 O O . CYS A 1 84 ? 11.379 -1.490 -0.845 1.00 90.56 84 CYS A O 1
ATOM 670 N N . TYR A 1 85 ? 10.002 -2.093 -2.522 1.00 86.88 85 TYR A N 1
ATOM 671 C CA . TYR A 1 85 ? 9.274 -3.104 -1.754 1.00 86.88 85 TYR A CA 1
ATOM 672 C C . TYR A 1 85 ? 10.215 -4.154 -1.176 1.00 86.88 85 TYR A C 1
ATOM 674 O O . TYR A 1 85 ? 10.272 -4.310 0.039 1.00 86.88 85 TYR A O 1
ATOM 682 N N . ASN A 1 86 ? 11.008 -4.800 -2.028 1.00 81.38 86 ASN A N 1
ATOM 683 C CA . ASN A 1 86 ? 11.877 -5.892 -1.601 1.00 81.38 86 ASN A CA 1
ATOM 684 C C . ASN A 1 86 ? 13.011 -5.429 -0.675 1.00 81.38 86 ASN A C 1
ATOM 686 O O . ASN A 1 86 ? 13.334 -6.123 0.285 1.00 81.38 86 ASN A O 1
ATOM 690 N N . MET A 1 87 ? 13.642 -4.289 -0.973 1.00 83.25 87 MET A N 1
ATOM 691 C CA . MET A 1 87 ? 14.818 -3.829 -0.227 1.00 83.25 87 MET A CA 1
ATOM 692 C C . MET A 1 87 ? 14.465 -3.148 1.094 1.00 83.25 87 MET A C 1
ATOM 694 O O . MET A 1 87 ? 15.210 -3.289 2.060 1.00 83.25 87 MET A O 1
ATOM 698 N N . TYR A 1 88 ? 13.371 -2.387 1.133 1.00 88.44 88 TYR A N 1
ATOM 699 C CA . TYR A 1 88 ? 13.075 -1.503 2.261 1.00 88.44 88 TYR A CA 1
ATOM 700 C C . TYR A 1 88 ? 11.797 -1.910 3.002 1.00 88.44 88 TYR A C 1
ATOM 702 O O . TYR A 1 88 ? 11.794 -2.011 4.230 1.00 88.44 88 TYR A O 1
ATOM 710 N N . TRP A 1 89 ? 10.714 -2.218 2.284 1.00 88.62 89 TRP A N 1
ATOM 711 C CA . TRP A 1 89 ? 9.412 -2.463 2.918 1.00 88.62 89 TRP A CA 1
ATOM 712 C C . TRP A 1 89 ? 9.227 -3.893 3.439 1.00 88.62 89 TRP A C 1
ATOM 714 O O . TRP A 1 89 ? 8.638 -4.079 4.501 1.00 88.62 89 TRP A O 1
ATOM 724 N N . THR A 1 90 ? 9.729 -4.921 2.751 1.00 82.62 90 THR A N 1
ATOM 725 C CA . THR A 1 90 ? 9.487 -6.330 3.123 1.00 82.62 90 THR A CA 1
ATOM 726 C C . THR A 1 90 ? 9.991 -6.664 4.528 1.00 82.62 90 THR A C 1
ATOM 728 O O . THR A 1 90 ? 9.305 -7.344 5.285 1.00 82.62 90 THR A O 1
ATOM 731 N N . ILE A 1 91 ? 11.164 -6.160 4.919 1.00 79.94 91 ILE A N 1
ATOM 732 C CA . ILE A 1 91 ? 11.734 -6.445 6.245 1.00 79.94 91 ILE A CA 1
ATOM 733 C C . ILE A 1 91 ? 10.858 -5.839 7.348 1.00 79.94 91 ILE A C 1
ATOM 735 O O . ILE A 1 91 ? 10.485 -6.523 8.301 1.00 79.94 91 ILE A O 1
ATOM 739 N N . SER A 1 92 ? 10.507 -4.560 7.206 1.00 85.75 92 SER A N 1
ATOM 740 C CA . SER A 1 92 ? 9.730 -3.831 8.211 1.00 85.75 92 SER A CA 1
ATOM 741 C C . SER A 1 92 ? 8.295 -4.360 8.327 1.00 85.75 92 SER A C 1
ATOM 743 O O . SER A 1 92 ? 7.782 -4.513 9.436 1.00 85.75 92 SER A O 1
ATOM 745 N N . THR A 1 93 ? 7.671 -4.725 7.206 1.00 84.31 93 THR A N 1
ATOM 746 C CA . THR A 1 93 ? 6.328 -5.330 7.176 1.00 84.31 93 THR A CA 1
ATOM 747 C C . THR A 1 93 ? 6.301 -6.746 7.750 1.00 84.31 93 THR A C 1
ATOM 749 O O . THR A 1 93 ? 5.433 -7.045 8.568 1.00 84.31 93 THR A O 1
ATOM 752 N N . ASN A 1 94 ? 7.281 -7.597 7.434 1.00 80.75 94 ASN A N 1
ATOM 753 C CA . ASN A 1 94 ? 7.379 -8.931 8.034 1.00 80.75 94 ASN A CA 1
ATOM 754 C C . ASN A 1 94 ? 7.592 -8.861 9.557 1.00 80.75 94 ASN A C 1
ATOM 756 O O . ASN A 1 94 ? 6.992 -9.644 10.296 1.00 80.75 94 ASN A O 1
ATOM 760 N N . LEU A 1 95 ? 8.407 -7.911 10.037 1.00 83.44 95 LEU A N 1
ATOM 761 C CA . LEU A 1 95 ? 8.596 -7.684 11.472 1.00 83.44 95 LEU A CA 1
ATOM 762 C C . LEU A 1 95 ? 7.289 -7.241 12.145 1.00 83.44 95 LEU A C 1
ATOM 764 O O . LEU A 1 95 ? 6.934 -7.778 13.192 1.00 83.44 95 LEU A O 1
ATOM 768 N N . MET A 1 96 ? 6.545 -6.319 11.526 1.00 85.00 96 MET A N 1
ATOM 769 C CA . MET A 1 96 ? 5.219 -5.905 11.999 1.00 85.00 96 MET A CA 1
ATOM 770 C C . MET A 1 96 ? 4.225 -7.077 12.029 1.00 85.00 96 MET A C 1
ATOM 772 O O . MET A 1 96 ? 3.439 -7.188 12.966 1.00 85.00 96 MET A O 1
ATOM 776 N N . ASN A 1 97 ? 4.252 -7.981 11.051 1.00 80.81 97 ASN A N 1
ATOM 777 C CA . ASN A 1 97 ? 3.361 -9.145 11.046 1.00 80.81 97 ASN A CA 1
ATOM 778 C C . ASN A 1 97 ? 3.692 -10.114 12.182 1.00 80.81 97 ASN A C 1
ATOM 780 O O . ASN A 1 97 ? 2.793 -10.533 12.910 1.00 80.81 97 ASN A O 1
ATOM 784 N N . LYS A 1 98 ? 4.980 -10.411 12.392 1.00 79.19 98 LYS A N 1
ATOM 785 C CA . LYS A 1 98 ? 5.431 -11.235 13.525 1.00 79.19 98 LYS A CA 1
ATOM 786 C C . LYS A 1 98 ? 5.026 -10.625 14.853 1.00 79.19 98 LYS A C 1
ATOM 788 O O . LYS A 1 98 ? 4.495 -11.306 15.721 1.00 79.19 98 LYS A O 1
ATOM 793 N N . TYR A 1 99 ? 5.230 -9.327 14.974 1.00 79.56 99 TYR A N 1
ATOM 794 C CA . TYR A 1 99 ? 4.800 -8.565 16.123 1.00 79.56 99 TYR A CA 1
ATOM 795 C C . TYR A 1 99 ? 3.298 -8.686 16.394 1.00 79.56 99 TYR A C 1
ATOM 797 O O . TYR A 1 99 ? 2.900 -9.056 17.492 1.00 79.56 99 TYR A O 1
ATOM 805 N N . SER A 1 100 ? 2.478 -8.461 15.367 1.00 78.69 100 SER A N 1
ATOM 806 C CA . SER A 1 100 ? 1.018 -8.555 15.462 1.00 78.69 100 SER A CA 1
ATOM 807 C C . SER A 1 100 ? 0.575 -9.945 15.928 1.00 78.69 100 SER A C 1
ATOM 809 O O . SER A 1 100 ? -0.315 -10.062 16.765 1.00 78.69 100 SER A O 1
ATOM 811 N N . GLN A 1 101 ? 1.224 -11.002 15.425 1.00 78.38 101 GLN A N 1
ATOM 812 C CA . GLN A 1 101 ? 0.990 -12.385 15.858 1.00 78.38 101 GLN A CA 1
ATOM 813 C C . GLN A 1 101 ? 1.323 -12.568 17.342 1.00 78.38 101 GLN A C 1
ATOM 815 O O . GLN A 1 101 ? 0.514 -13.120 18.083 1.00 78.38 101 GLN A O 1
ATOM 820 N N . HIS A 1 102 ? 2.472 -12.057 17.793 1.00 76.81 102 HIS A N 1
ATOM 821 C CA . HIS A 1 102 ? 2.867 -12.137 19.198 1.00 76.81 102 HIS A CA 1
ATOM 822 C C . HIS A 1 102 ? 1.893 -11.403 20.124 1.00 76.81 102 HIS A C 1
ATOM 824 O O . HIS A 1 102 ? 1.506 -11.968 21.145 1.00 76.81 102 HIS A O 1
ATOM 830 N N . THR A 1 103 ? 1.440 -10.200 19.753 1.00 75.62 103 THR A N 1
ATOM 831 C CA . THR A 1 103 ? 0.444 -9.445 20.532 1.00 75.62 103 THR A CA 1
ATOM 832 C C . THR A 1 103 ? -0.880 -10.202 20.665 1.00 75.62 103 THR A C 1
ATOM 834 O O . THR A 1 103 ? -1.515 -10.126 21.713 1.00 75.62 103 THR A O 1
ATOM 837 N N . LEU A 1 104 ? -1.290 -10.959 19.640 1.00 75.25 104 LEU A N 1
ATOM 838 C CA . LEU A 1 104 ? -2.493 -11.798 19.704 1.00 75.25 104 LEU A CA 1
ATOM 839 C C . LEU A 1 104 ? -2.321 -13.002 20.641 1.00 75.25 104 LEU A C 1
ATOM 841 O O . LEU A 1 104 ? -3.271 -13.374 21.324 1.00 75.25 104 LEU A O 1
ATOM 845 N N . THR A 1 105 ? -1.135 -13.615 20.678 1.00 77.94 105 THR A N 1
ATOM 846 C CA . THR A 1 105 ? -0.883 -14.829 21.476 1.00 77.94 105 THR A CA 1
ATOM 847 C C . THR A 1 105 ? -0.474 -14.559 22.924 1.00 77.94 105 THR A C 1
ATOM 849 O O . THR A 1 105 ? -0.757 -15.388 23.782 1.00 77.94 105 THR A O 1
ATOM 852 N N . ASN A 1 106 ? 0.200 -13.438 23.204 1.00 73.56 106 ASN A N 1
ATOM 853 C CA . ASN A 1 106 ? 0.662 -13.077 24.548 1.00 73.56 106 ASN A CA 1
ATOM 854 C C . ASN A 1 106 ? 0.549 -11.557 24.799 1.00 73.56 106 ASN A C 1
ATOM 856 O O . ASN A 1 106 ? 1.544 -10.830 24.735 1.00 73.56 106 ASN A O 1
ATOM 860 N N . PRO A 1 107 ? -0.667 -11.041 25.049 1.00 70.56 107 PRO A N 1
ATOM 861 C CA . PRO A 1 107 ? -0.901 -9.604 25.171 1.00 70.56 107 PRO A CA 1
ATOM 862 C C . PRO A 1 107 ? -0.270 -8.976 26.426 1.00 70.56 107 PRO A C 1
ATOM 864 O O . PRO A 1 107 ? 0.033 -7.785 26.410 1.00 70.56 107 PRO A O 1
ATOM 867 N N . GLU A 1 108 ? -0.064 -9.741 27.505 1.00 70.31 108 GLU A N 1
ATOM 868 C CA . G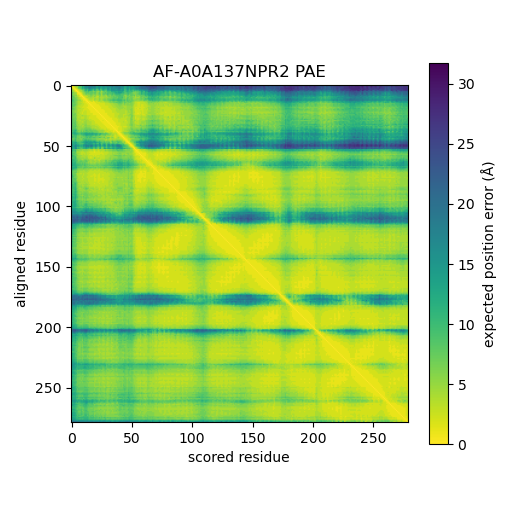LU A 1 108 ? 0.415 -9.218 28.797 1.00 70.31 108 GLU A CA 1
ATOM 869 C C . GLU A 1 108 ? 1.912 -8.898 28.791 1.00 70.31 108 GLU A C 1
ATOM 871 O O . GLU A 1 108 ? 2.294 -7.781 29.133 1.00 70.31 108 GLU A O 1
ATOM 876 N N . GLU A 1 109 ? 2.744 -9.822 28.300 1.00 66.88 109 GLU A N 1
ATOM 877 C CA . GLU A 1 109 ? 4.193 -9.618 28.108 1.00 66.88 109 GLU A CA 1
ATOM 878 C C . GLU A 1 109 ? 4.481 -8.418 27.192 1.00 66.88 109 GLU A C 1
ATOM 880 O O . GLU A 1 109 ? 5.512 -7.744 27.271 1.00 66.88 109 GLU A O 1
ATOM 885 N N . PHE A 1 110 ? 3.533 -8.142 26.301 1.00 61.50 110 PHE A N 1
ATOM 886 C CA . PHE A 1 110 ? 3.698 -7.158 25.262 1.00 61.50 110 PHE A CA 1
ATOM 887 C C . PHE A 1 110 ? 3.375 -5.728 25.730 1.00 61.50 110 PHE A C 1
ATOM 889 O O . PHE A 1 110 ? 4.102 -4.790 25.388 1.00 61.50 110 PHE A O 1
ATOM 896 N N . LEU A 1 111 ? 2.376 -5.565 26.609 1.00 63.00 111 LEU A N 1
ATOM 897 C CA . LEU A 1 111 ? 1.987 -4.274 27.195 1.00 63.00 111 LEU A CA 1
ATOM 898 C C . LEU A 1 111 ? 3.161 -3.519 27.844 1.00 63.00 111 LEU A C 1
ATOM 900 O O . LEU A 1 111 ? 3.199 -2.289 27.768 1.00 63.00 111 LEU A O 1
ATOM 904 N N . GLU A 1 112 ? 4.138 -4.234 28.407 1.00 62.31 112 GLU A N 1
ATOM 905 C CA . GLU A 1 112 ? 5.335 -3.651 29.031 1.00 62.31 112 GLU A CA 1
ATOM 906 C C . GLU A 1 112 ? 6.350 -3.092 28.013 1.00 62.31 112 GLU A C 1
ATOM 908 O O . GLU A 1 112 ? 7.080 -2.148 28.316 1.00 62.31 112 GLU A O 1
ATOM 913 N N . ASN A 1 113 ? 6.375 -3.612 26.778 1.00 65.44 113 ASN A N 1
ATOM 914 C CA . ASN A 1 113 ? 7.365 -3.274 25.744 1.00 65.44 113 ASN A CA 1
ATOM 915 C C . ASN A 1 113 ? 6.794 -2.529 24.519 1.00 65.44 113 ASN A C 1
ATOM 917 O O . ASN A 1 113 ? 7.558 -2.148 23.622 1.00 65.44 113 ASN A O 1
ATOM 921 N N . ASN A 1 114 ? 5.481 -2.263 24.491 1.00 71.94 114 ASN A N 1
ATOM 922 C CA . ASN A 1 114 ? 4.759 -1.584 23.403 1.00 71.94 114 ASN A CA 1
ATOM 923 C C . ASN A 1 114 ? 5.507 -0.368 22.832 1.00 71.94 114 ASN A C 1
ATOM 925 O O . ASN A 1 114 ? 5.706 -0.255 21.622 1.00 71.94 114 ASN A O 1
ATOM 929 N N . GLY A 1 115 ? 5.951 0.547 23.701 1.00 78.25 115 GLY A N 1
ATOM 930 C CA . GLY A 1 115 ? 6.580 1.801 23.280 1.00 78.25 115 GLY A CA 1
ATOM 931 C C . GLY A 1 115 ? 7.870 1.592 22.483 1.00 78.25 115 GLY A C 1
ATOM 932 O O . GLY A 1 115 ? 8.084 2.253 21.464 1.00 78.25 115 GLY A O 1
ATOM 933 N N . ARG A 1 116 ? 8.705 0.630 22.897 1.00 82.88 116 ARG A N 1
ATOM 934 C CA . ARG A 1 116 ? 9.979 0.328 22.233 1.00 82.88 116 ARG A CA 1
ATOM 935 C C . ARG A 1 116 ? 9.753 -0.267 20.851 1.00 82.88 116 ARG A C 1
ATOM 937 O O . ARG A 1 116 ? 10.439 0.120 19.907 1.00 82.88 116 ARG A O 1
ATOM 944 N N . VAL A 1 117 ? 8.799 -1.183 20.708 1.00 81.88 117 VAL A N 1
ATOM 945 C CA . VAL A 1 117 ? 8.575 -1.821 19.407 1.00 81.88 117 VAL A CA 1
ATOM 946 C C . VAL A 1 117 ? 7.888 -0.881 18.424 1.00 81.88 117 VAL A C 1
ATOM 948 O O . VAL A 1 117 ? 8.310 -0.806 17.271 1.00 81.88 117 VAL A O 1
ATOM 951 N N . ILE A 1 118 ? 6.918 -0.083 18.881 1.00 84.38 118 ILE A N 1
ATOM 952 C CA . ILE A 1 118 ? 6.334 0.996 18.071 1.00 84.38 118 ILE A CA 1
ATOM 953 C C . ILE A 1 118 ? 7.434 1.938 17.572 1.00 84.38 118 ILE A C 1
ATOM 955 O O . ILE A 1 118 ? 7.443 2.288 16.394 1.00 84.38 118 ILE A O 1
ATOM 959 N N . TYR A 1 119 ? 8.372 2.321 18.442 1.00 87.81 119 TYR A N 1
ATOM 960 C CA . TYR A 1 119 ? 9.493 3.184 18.073 1.00 87.81 119 TYR A CA 1
ATOM 961 C C . TYR A 1 119 ? 10.395 2.550 17.003 1.00 87.81 119 TYR A C 1
ATOM 963 O O . TYR A 1 119 ? 10.726 3.204 16.011 1.00 87.81 119 TYR A O 1
ATOM 971 N N . VAL A 1 120 ? 10.756 1.271 17.159 1.00 90.56 120 VAL A N 1
ATOM 972 C CA . VAL A 1 120 ? 11.575 0.542 16.175 1.00 90.56 120 VAL A CA 1
ATOM 973 C C . VAL A 1 120 ? 10.859 0.450 14.828 1.00 90.56 120 VAL A C 1
ATOM 975 O O . VAL A 1 120 ? 11.441 0.808 13.805 1.00 90.56 120 VAL A O 1
ATOM 978 N N . LEU A 1 121 ? 9.589 0.033 14.812 1.00 91.44 121 LEU A N 1
ATOM 979 C CA . LEU A 1 121 ? 8.808 -0.088 13.578 1.00 91.44 121 LEU A CA 1
ATOM 980 C C . LEU A 1 121 ? 8.619 1.269 12.892 1.00 91.44 121 LEU A C 1
ATOM 982 O O . LEU A 1 121 ? 8.842 1.373 11.689 1.00 91.44 121 LEU A O 1
ATOM 986 N N . GLN A 1 122 ? 8.306 2.330 13.642 1.00 91.94 122 GLN A N 1
ATOM 987 C CA . GLN A 1 122 ? 8.213 3.689 13.094 1.00 91.94 122 GLN A CA 1
ATOM 988 C C . GLN A 1 122 ? 9.544 4.159 12.502 1.00 91.94 122 GLN A C 1
ATOM 990 O O . GLN A 1 122 ? 9.559 4.733 11.415 1.00 91.94 122 GLN A O 1
ATOM 995 N N . THR A 1 123 ? 10.665 3.874 13.165 1.00 94.50 123 THR A N 1
ATOM 996 C CA . THR A 1 123 ? 12.002 4.207 12.651 1.00 94.50 123 THR A CA 1
ATOM 997 C C . THR A 1 123 ? 12.286 3.485 11.334 1.00 94.50 123 THR A C 1
ATOM 999 O O . THR A 1 123 ? 12.745 4.106 10.375 1.00 94.50 123 THR A O 1
ATOM 1002 N N . LEU A 1 124 ? 11.955 2.193 11.250 1.00 94.00 124 LEU A N 1
ATOM 1003 C CA . LEU A 1 124 ? 12.118 1.403 10.028 1.00 94.00 124 LEU A CA 1
ATOM 1004 C C . LEU A 1 124 ? 11.201 1.885 8.897 1.00 94.00 124 LEU A C 1
ATOM 1006 O O . LEU A 1 124 ? 11.650 1.977 7.754 1.00 94.00 124 LEU A O 1
ATOM 1010 N N . PHE A 1 125 ? 9.945 2.232 9.190 1.00 95.19 125 PHE A N 1
ATOM 1011 C CA . PHE A 1 125 ? 9.018 2.782 8.197 1.00 95.19 125 PHE A CA 1
ATOM 1012 C C . PHE A 1 125 ? 9.485 4.141 7.676 1.00 95.19 125 PHE A C 1
ATOM 1014 O O . PHE A 1 125 ? 9.491 4.351 6.465 1.00 95.19 125 PHE A O 1
ATOM 1021 N N . ASN A 1 126 ? 9.954 5.027 8.558 1.00 96.56 126 ASN A N 1
ATOM 1022 C CA . ASN A 1 126 ? 10.524 6.317 8.167 1.00 96.56 126 ASN A CA 1
ATOM 1023 C C . ASN A 1 126 ? 11.752 6.135 7.275 1.00 96.56 126 ASN A C 1
ATOM 1025 O O . ASN A 1 126 ? 11.844 6.751 6.216 1.00 96.56 126 ASN A O 1
ATOM 1029 N N . HIS A 1 127 ? 12.676 5.253 7.668 1.00 96.06 127 HIS A N 1
ATOM 1030 C CA . HIS A 1 127 ? 13.852 4.941 6.861 1.00 96.06 127 HIS A CA 1
ATOM 1031 C C . HIS A 1 127 ? 13.461 4.410 5.475 1.00 96.06 127 HIS A C 1
ATOM 1033 O O . HIS A 1 127 ? 13.989 4.870 4.461 1.00 96.06 127 HIS A O 1
ATOM 1039 N N . SER A 1 128 ? 12.503 3.482 5.430 1.00 95.44 128 SER A N 1
ATOM 1040 C CA . SER A 1 128 ? 12.020 2.877 4.185 1.00 95.44 128 SER A CA 1
ATOM 1041 C C . SER A 1 128 ? 11.372 3.906 3.266 1.00 95.44 128 SER A C 1
ATOM 1043 O O . SER A 1 128 ? 11.635 3.907 2.060 1.00 95.44 128 SER A O 1
ATOM 1045 N N . LEU A 1 129 ? 10.574 4.817 3.834 1.00 97.25 129 LEU A N 1
ATOM 1046 C CA . LEU A 1 129 ? 9.955 5.909 3.095 1.00 97.25 129 LEU A CA 1
ATOM 1047 C C . LEU A 1 129 ? 11.009 6.851 2.517 1.00 97.25 129 LEU A C 1
ATOM 1049 O O . LEU A 1 129 ? 10.990 7.089 1.315 1.00 97.25 129 LEU A O 1
ATOM 1053 N N . ILE A 1 130 ? 11.950 7.330 3.337 1.00 97.88 130 ILE A N 1
ATOM 1054 C CA . ILE A 1 130 ? 13.013 8.248 2.898 1.00 97.88 130 ILE A CA 1
ATOM 1055 C C . ILE A 1 130 ? 13.796 7.633 1.737 1.00 97.88 130 ILE A C 1
ATOM 1057 O O . ILE A 1 130 ? 13.898 8.243 0.678 1.00 97.88 130 ILE A O 1
ATOM 1061 N N . LYS A 1 131 ? 14.265 6.387 1.880 1.00 96.88 131 LYS A N 1
ATOM 1062 C CA . LYS A 1 131 ? 15.020 5.713 0.811 1.00 96.88 131 LYS A CA 1
ATOM 1063 C C . LYS A 1 131 ? 14.209 5.499 -0.457 1.00 96.88 131 LYS A C 1
ATOM 1065 O O . LYS A 1 131 ? 14.751 5.612 -1.553 1.00 96.88 131 LYS A O 1
ATOM 1070 N N . THR A 1 132 ? 12.919 5.220 -0.322 1.00 96.38 132 THR A N 1
ATOM 1071 C CA . THR A 1 132 ? 12.023 5.094 -1.474 1.00 96.38 132 THR A CA 1
ATOM 1072 C C . THR A 1 132 ? 11.843 6.437 -2.187 1.00 96.38 132 THR A C 1
ATOM 1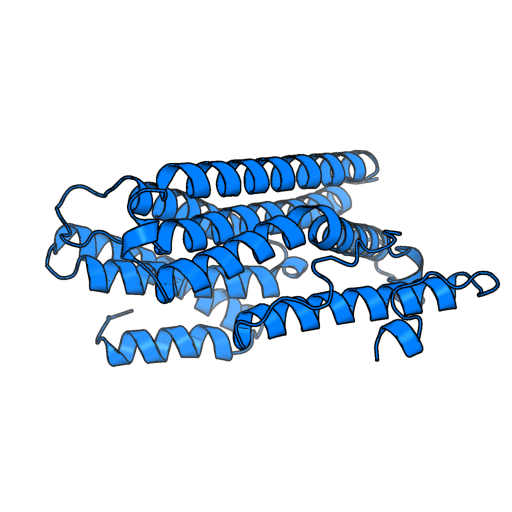074 O O . THR A 1 132 ? 11.934 6.499 -3.412 1.00 96.38 132 THR A O 1
ATOM 1077 N N . LEU A 1 133 ? 11.632 7.521 -1.438 1.00 97.62 133 LEU A N 1
ATOM 1078 C CA . LEU A 1 133 ? 11.457 8.860 -2.000 1.00 97.62 133 LEU A CA 1
ATOM 1079 C C . LEU A 1 133 ? 12.743 9.391 -2.641 1.00 97.62 133 LEU A C 1
ATOM 1081 O O . LEU A 1 133 ? 12.664 9.941 -3.734 1.00 97.62 133 LEU A O 1
ATOM 1085 N N . ASP A 1 134 ? 13.914 9.152 -2.043 1.00 98.00 134 ASP A N 1
ATOM 1086 C CA . ASP A 1 134 ? 15.219 9.505 -2.628 1.00 98.00 134 ASP A CA 1
ATOM 1087 C C . ASP A 1 134 ? 15.407 8.864 -4.014 1.00 98.00 134 ASP A C 1
ATOM 1089 O O . ASP A 1 134 ? 15.927 9.476 -4.953 1.00 98.00 134 ASP A O 1
ATOM 1093 N N . LEU A 1 135 ? 14.956 7.617 -4.163 1.00 96.88 135 LEU A N 1
ATOM 1094 C CA . LEU A 1 135 ? 15.029 6.885 -5.421 1.00 96.88 135 LEU A CA 1
ATOM 1095 C C . LEU A 1 135 ? 14.051 7.427 -6.470 1.00 96.88 135 LEU A C 1
ATOM 1097 O O . LEU A 1 135 ? 14.444 7.593 -7.625 1.00 96.88 135 LEU A O 1
ATOM 1101 N N . HIS A 1 136 ? 12.810 7.739 -6.089 1.00 96.69 136 HIS A N 1
ATOM 1102 C CA . HIS A 1 136 ? 11.860 8.382 -7.004 1.00 96.69 136 HIS A CA 1
ATOM 1103 C C . HIS A 1 136 ? 12.302 9.796 -7.389 1.00 96.69 136 HIS A C 1
ATOM 1105 O O . HIS A 1 136 ? 12.165 10.174 -8.548 1.00 96.69 136 HIS A O 1
ATOM 1111 N N . LEU A 1 137 ? 12.897 10.552 -6.464 1.00 97.25 137 LEU A N 1
ATOM 1112 C CA . LEU A 1 137 ? 13.496 11.853 -6.755 1.00 97.25 137 LEU A CA 1
ATOM 1113 C C . LEU A 1 137 ? 14.626 11.707 -7.781 1.00 97.25 137 LEU A C 1
ATOM 1115 O O . LEU A 1 137 ? 14.672 12.443 -8.764 1.00 97.25 137 LEU A O 1
ATOM 1119 N N . SER A 1 138 ? 15.479 10.697 -7.611 1.00 97.06 138 SER A N 1
ATOM 1120 C CA . SER A 1 138 ? 16.554 10.385 -8.558 1.00 97.06 138 SER A CA 1
ATOM 1121 C C . SER A 1 138 ? 16.039 10.027 -9.952 1.00 97.06 138 SER A C 1
ATOM 1123 O O . SER A 1 138 ? 16.654 10.414 -10.944 1.00 97.06 138 SER A O 1
ATOM 1125 N N . LEU A 1 139 ? 14.919 9.305 -10.038 1.00 95.81 139 LEU A N 1
ATOM 1126 C CA . LEU A 1 139 ? 14.256 9.014 -11.310 1.00 95.81 139 LEU A CA 1
ATOM 1127 C C . LEU A 1 139 ? 13.634 10.280 -11.915 1.00 95.81 139 LEU A C 1
ATOM 1129 O O . LEU A 1 139 ? 13.798 10.527 -13.102 1.00 95.81 139 LEU A O 1
ATOM 1133 N N . SER A 1 140 ? 13.003 11.122 -11.093 1.00 96.69 140 SER A N 1
ATOM 1134 C CA . SER A 1 140 ? 12.334 12.348 -11.548 1.00 96.69 140 SER A CA 1
ATOM 1135 C C . SER A 1 140 ? 13.286 13.349 -12.207 1.00 96.69 140 SER A C 1
ATOM 1137 O O . SER A 1 140 ? 12.901 14.045 -13.140 1.00 96.69 140 SER A O 1
ATOM 1139 N N . MET A 1 141 ? 14.554 13.376 -11.777 1.00 96.38 141 MET A N 1
ATOM 1140 C CA . MET A 1 141 ? 15.596 14.214 -12.383 1.00 96.38 141 MET A CA 1
ATOM 1141 C C . MET A 1 141 ? 15.965 13.788 -13.811 1.00 96.38 141 MET A C 1
ATOM 1143 O O . MET A 1 141 ? 16.655 14.533 -14.502 1.00 96.38 141 MET A O 1
ATOM 1147 N N . LYS A 1 142 ? 15.544 12.596 -14.248 1.00 94.12 142 LYS A N 1
ATOM 1148 C CA . LYS A 1 142 ? 15.787 12.073 -15.599 1.00 94.12 142 LYS A CA 1
ATOM 1149 C C . LYS A 1 142 ? 14.591 12.244 -16.535 1.00 94.12 142 LYS A C 1
ATOM 1151 O O . LYS A 1 142 ? 14.729 11.944 -17.715 1.00 94.12 142 LYS A O 1
ATOM 1156 N N . CYS A 1 143 ? 13.446 12.695 -16.022 1.00 94.62 143 CYS A N 1
ATOM 1157 C CA . CYS A 1 143 ? 12.244 12.893 -16.823 1.00 94.62 143 CYS A CA 1
ATOM 1158 C C . CYS A 1 143 ? 12.459 13.994 -17.867 1.00 94.62 143 CYS A C 1
ATOM 1160 O O . CYS A 1 143 ? 12.970 15.071 -17.553 1.00 94.62 143 CYS A O 1
ATOM 1162 N N . ALA A 1 144 ? 12.036 13.731 -19.099 1.00 90.62 144 ALA A N 1
ATOM 1163 C CA . ALA A 1 144 ? 12.163 14.651 -20.221 1.00 90.62 144 ALA A CA 1
ATOM 1164 C C . ALA A 1 144 ? 11.073 15.735 -20.225 1.00 90.62 144 ALA A C 1
ATOM 1166 O O . ALA A 1 144 ? 11.303 16.835 -20.730 1.00 90.62 144 ALA A O 1
ATOM 1167 N N . ASP A 1 145 ? 9.889 15.444 -19.673 1.00 93.19 145 ASP A N 1
ATOM 1168 C CA . ASP A 1 145 ? 8.760 16.374 -19.647 1.00 93.19 145 ASP A CA 1
ATOM 1169 C C . ASP A 1 145 ? 7.898 16.279 -18.368 1.00 93.19 145 ASP A C 1
ATOM 1171 O O . ASP A 1 145 ? 8.107 15.451 -17.477 1.00 93.19 145 ASP A O 1
ATOM 1175 N N . LEU A 1 146 ? 6.906 17.173 -18.269 1.00 93.19 146 LEU A N 1
ATOM 1176 C CA . LEU A 1 146 ? 5.985 17.244 -17.128 1.00 93.19 146 LEU A CA 1
ATOM 1177 C C . LEU A 1 146 ? 5.075 16.013 -16.992 1.00 93.19 146 LEU A C 1
ATOM 1179 O O . LEU A 1 146 ? 4.603 15.735 -15.890 1.00 93.19 146 LEU A O 1
ATOM 1183 N N . ARG A 1 147 ? 4.803 15.285 -18.080 1.00 92.38 147 ARG A N 1
ATOM 1184 C CA . ARG A 1 147 ? 3.952 14.086 -18.044 1.00 92.38 147 ARG A CA 1
ATOM 1185 C C . ARG A 1 147 ? 4.705 12.931 -17.406 1.00 92.38 147 ARG A C 1
ATOM 1187 O O . ARG A 1 147 ? 4.166 12.295 -16.504 1.00 92.38 147 ARG A O 1
ATOM 1194 N N . GLU A 1 148 ? 5.955 12.714 -17.807 1.00 94.44 148 GLU A N 1
ATOM 1195 C CA . GLU A 1 148 ? 6.827 11.722 -17.171 1.00 94.44 148 GLU A CA 1
ATOM 1196 C C . GLU A 1 148 ? 7.026 12.030 -15.683 1.00 94.44 148 GLU A C 1
ATOM 1198 O O . GLU A 1 148 ? 6.904 11.141 -14.837 1.00 94.44 148 GLU A O 1
ATOM 1203 N N . LEU A 1 149 ? 7.235 13.306 -15.344 1.00 94.94 149 LEU A N 1
ATOM 1204 C CA . LEU A 1 149 ? 7.351 13.743 -13.953 1.00 94.94 149 LEU A CA 1
ATOM 1205 C C . LEU A 1 149 ? 6.088 13.424 -13.140 1.00 94.94 149 LEU A C 1
ATOM 1207 O O . LEU A 1 149 ? 6.182 12.949 -12.004 1.00 94.94 149 LEU A O 1
ATOM 1211 N N . GLU A 1 150 ? 4.902 13.659 -13.704 1.00 93.31 150 GLU A N 1
ATOM 1212 C CA . GLU A 1 150 ? 3.641 13.348 -13.031 1.00 93.31 150 GLU A CA 1
ATOM 1213 C C . GLU A 1 150 ? 3.457 11.832 -12.850 1.00 93.31 150 GLU A C 1
ATOM 1215 O O . GLU A 1 150 ? 2.955 11.400 -11.812 1.00 93.31 150 GLU A O 1
ATOM 1220 N N . ILE A 1 151 ? 3.928 10.997 -13.783 1.00 93.62 151 ILE A N 1
ATOM 1221 C CA . ILE A 1 151 ? 3.953 9.534 -13.610 1.00 93.62 151 ILE A CA 1
ATOM 1222 C C . ILE A 1 151 ? 4.833 9.159 -12.414 1.00 93.62 151 ILE A C 1
ATOM 1224 O O . ILE A 1 151 ? 4.343 8.526 -11.475 1.00 93.62 151 ILE A O 1
ATOM 1228 N N . VAL A 1 152 ? 6.093 9.607 -12.384 1.00 95.38 152 VAL A N 1
ATOM 1229 C CA . VAL A 1 152 ? 7.027 9.302 -11.282 1.00 95.38 152 VAL A CA 1
ATOM 1230 C C . VAL A 1 152 ? 6.467 9.761 -9.935 1.00 95.38 152 VAL A C 1
ATOM 1232 O O . VAL A 1 152 ? 6.525 9.026 -8.944 1.00 95.38 152 VAL A O 1
ATOM 1235 N N . LYS A 1 153 ? 5.864 10.953 -9.894 1.00 93.50 153 LYS A N 1
ATOM 1236 C CA . LYS A 1 153 ? 5.209 11.507 -8.703 1.00 93.50 153 LYS A CA 1
ATOM 1237 C C . LYS A 1 153 ? 4.038 10.649 -8.230 1.00 93.50 153 LYS A C 1
ATOM 1239 O O . LYS A 1 153 ? 3.876 10.470 -7.024 1.00 93.50 153 LYS A O 1
ATOM 1244 N N . ASN A 1 154 ? 3.234 10.100 -9.138 1.00 91.50 154 ASN A N 1
ATOM 1245 C CA . ASN A 1 154 ? 2.122 9.225 -8.770 1.00 91.50 154 ASN A CA 1
ATOM 1246 C C . ASN A 1 154 ? 2.608 7.906 -8.156 1.00 91.50 154 ASN A C 1
ATOM 1248 O O . ASN A 1 154 ? 2.090 7.495 -7.117 1.00 91.50 154 ASN A O 1
ATOM 1252 N N . PHE A 1 155 ? 3.676 7.309 -8.688 1.00 92.56 155 PHE A N 1
ATOM 1253 C CA . PHE A 1 155 ? 4.302 6.144 -8.054 1.00 92.56 155 PHE A CA 1
ATOM 1254 C C . PHE A 1 155 ? 4.920 6.475 -6.687 1.00 92.56 155 PHE A C 1
ATOM 1256 O O . PHE A 1 155 ? 4.760 5.709 -5.736 1.00 92.56 155 PHE A O 1
ATOM 1263 N N . ALA A 1 156 ? 5.544 7.646 -6.528 1.00 94.06 156 ALA A N 1
ATOM 1264 C CA . ALA A 1 156 ? 6.029 8.093 -5.222 1.00 94.06 156 ALA A CA 1
ATOM 1265 C C . ALA A 1 156 ? 4.878 8.235 -4.205 1.00 94.06 156 ALA A C 1
ATOM 1267 O O . ALA A 1 156 ? 4.980 7.747 -3.077 1.00 94.06 156 ALA A O 1
ATOM 1268 N N . LYS A 1 157 ? 3.743 8.825 -4.614 1.00 92.06 157 LYS A N 1
ATOM 1269 C CA . LYS A 1 157 ? 2.529 8.923 -3.784 1.00 92.06 157 LYS A CA 1
ATOM 1270 C C . LYS A 1 157 ? 2.006 7.554 -3.347 1.00 92.06 157 LYS A C 1
ATOM 1272 O O . LYS A 1 157 ? 1.566 7.432 -2.207 1.00 92.06 157 LYS A O 1
ATOM 1277 N N . MET A 1 158 ? 2.085 6.515 -4.187 1.00 90.88 158 MET A N 1
ATOM 1278 C CA . MET A 1 158 ? 1.681 5.156 -3.786 1.00 90.88 158 MET A CA 1
ATOM 1279 C C . MET A 1 158 ? 2.466 4.658 -2.568 1.00 90.88 158 MET A C 1
ATOM 1281 O O . MET A 1 158 ? 1.877 4.055 -1.669 1.00 90.88 158 MET A O 1
ATOM 1285 N N . HIS A 1 159 ? 3.772 4.933 -2.517 1.00 93.06 159 HIS A N 1
ATOM 1286 C CA . HIS A 1 159 ? 4.630 4.559 -1.390 1.00 93.06 159 HIS A CA 1
ATOM 1287 C C . HIS A 1 159 ? 4.369 5.402 -0.138 1.00 93.06 159 HIS A C 1
ATOM 1289 O O . HIS A 1 159 ? 4.407 4.871 0.971 1.00 93.06 159 HIS A O 1
ATOM 1295 N N . VAL A 1 160 ? 4.035 6.686 -0.298 1.00 94.38 160 VAL A N 1
ATOM 1296 C CA . VAL A 1 160 ? 3.535 7.509 0.817 1.00 94.38 160 VAL A CA 1
ATOM 1297 C C . VAL A 1 160 ? 2.220 6.930 1.351 1.00 94.38 160 VAL A C 1
ATOM 1299 O O . VAL A 1 160 ? 2.033 6.823 2.562 1.00 94.38 160 VAL A O 1
ATOM 1302 N N . GLY A 1 161 ? 1.334 6.479 0.462 1.00 93.12 161 GLY A N 1
ATOM 1303 C CA . GLY A 1 161 ? 0.109 5.793 0.855 1.0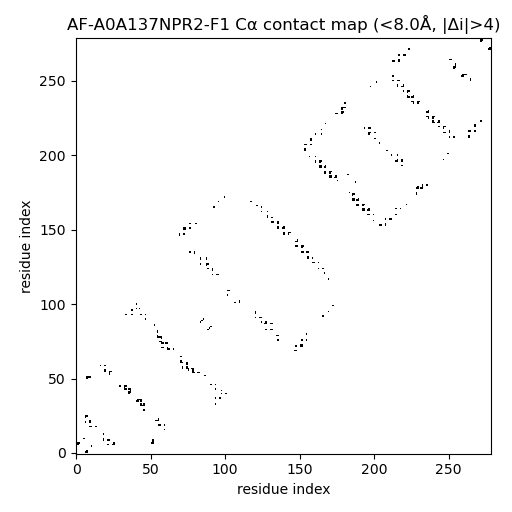0 93.12 161 GLY A CA 1
ATOM 1304 C C . GLY A 1 161 ? 0.392 4.513 1.645 1.00 93.12 161 GLY A C 1
ATOM 1305 O O . GLY A 1 161 ? -0.155 4.322 2.729 1.00 93.12 161 GLY A O 1
ATOM 1306 N N . LEU A 1 162 ? 1.331 3.684 1.180 1.00 92.50 162 LEU A N 1
ATOM 1307 C CA . LEU A 1 162 ? 1.734 2.469 1.892 1.00 92.50 162 LEU A CA 1
ATOM 1308 C C . LEU A 1 162 ? 2.220 2.795 3.304 1.00 92.50 162 LEU A C 1
ATOM 1310 O O . LEU A 1 162 ? 1.796 2.152 4.261 1.00 92.50 162 LEU A O 1
ATOM 1314 N N . TYR A 1 163 ? 3.077 3.809 3.436 1.00 95.69 163 TYR A N 1
ATOM 1315 C CA . TYR A 1 163 ? 3.574 4.273 4.726 1.00 95.69 163 TYR A CA 1
ATOM 1316 C C . TYR A 1 163 ? 2.424 4.593 5.688 1.00 95.69 163 TYR A C 1
ATOM 1318 O O . TYR A 1 163 ? 2.376 4.049 6.790 1.00 95.69 163 TYR A O 1
ATOM 1326 N N . HIS A 1 164 ? 1.457 5.412 5.269 1.00 95.69 164 HIS A N 1
ATOM 1327 C CA . HIS A 1 164 ? 0.323 5.764 6.125 1.00 95.69 164 HIS A CA 1
ATOM 1328 C C . HIS A 1 164 ? -0.567 4.564 6.449 1.00 95.69 164 HIS A C 1
ATOM 1330 O O . HIS A 1 164 ? -1.019 4.438 7.588 1.00 95.69 164 HIS A O 1
ATOM 1336 N N . ASN A 1 165 ? -0.764 3.649 5.500 1.00 93.69 165 ASN A N 1
ATOM 1337 C CA . ASN A 1 165 ? -1.496 2.412 5.753 1.00 93.69 165 ASN A CA 1
ATOM 1338 C C . ASN A 1 165 ? -0.799 1.549 6.823 1.00 93.69 165 ASN A C 1
ATOM 1340 O O . ASN A 1 165 ? -1.448 1.059 7.744 1.00 93.69 165 ASN A O 1
ATOM 1344 N N . LEU A 1 166 ? 0.531 1.432 6.776 1.00 92.31 166 LEU A N 1
ATOM 1345 C CA . LEU A 1 166 ? 1.310 0.723 7.799 1.00 92.31 166 LEU A CA 1
ATOM 1346 C C . LEU A 1 166 ? 1.242 1.412 9.168 1.00 92.31 166 LEU A C 1
ATOM 1348 O O . LEU A 1 166 ? 1.139 0.734 10.190 1.00 92.31 166 LEU A O 1
ATOM 1352 N N . ILE A 1 167 ? 1.232 2.748 9.210 1.00 93.38 167 ILE A N 1
ATOM 1353 C CA . ILE A 1 167 ? 1.023 3.495 10.458 1.00 93.38 167 ILE A CA 1
ATOM 1354 C C . ILE A 1 167 ? -0.371 3.219 11.037 1.00 93.38 167 ILE A C 1
ATOM 1356 O O . ILE A 1 167 ? -0.483 3.028 12.250 1.00 93.38 167 ILE A O 1
ATOM 1360 N N . ILE A 1 168 ? -1.420 3.153 10.211 1.00 93.00 168 ILE A N 1
ATOM 1361 C CA . ILE A 1 168 ? -2.770 2.776 10.662 1.00 93.00 168 ILE A CA 1
ATOM 1362 C C . ILE A 1 168 ? -2.762 1.368 11.253 1.00 93.00 168 ILE A C 1
ATOM 1364 O O . ILE A 1 168 ? -3.244 1.188 12.373 1.00 93.00 168 ILE A O 1
ATOM 1368 N N . ILE A 1 169 ? -2.191 0.389 10.545 1.00 89.44 169 ILE A N 1
ATOM 1369 C CA . ILE A 1 169 ? -2.138 -1.011 10.992 1.00 89.44 169 ILE A CA 1
ATOM 1370 C C . ILE A 1 169 ? -1.396 -1.125 12.325 1.00 89.44 169 ILE A C 1
ATOM 1372 O O . ILE A 1 169 ? -1.924 -1.714 13.267 1.00 89.44 169 ILE A O 1
ATOM 1376 N N . LEU A 1 170 ? -0.216 -0.509 12.437 1.00 88.56 170 LEU A N 1
ATOM 1377 C CA . LEU A 1 170 ? 0.585 -0.525 13.660 1.00 88.56 170 LEU A CA 1
ATOM 1378 C C . LEU A 1 170 ? -0.197 0.048 14.845 1.00 88.56 170 LEU A C 1
ATOM 1380 O O . LEU A 1 170 ? -0.297 -0.577 15.895 1.00 88.56 170 LEU A O 1
ATOM 1384 N N . ASN A 1 171 ? -0.775 1.237 14.681 1.00 87.81 171 ASN A N 1
ATOM 1385 C CA . ASN A 1 171 ? -1.474 1.905 15.775 1.00 87.81 171 ASN A CA 1
ATOM 1386 C C . ASN A 1 171 ? -2.818 1.232 16.097 1.00 87.81 171 ASN A C 1
ATOM 1388 O O . ASN A 1 171 ? -3.316 1.360 17.215 1.00 87.81 171 ASN A O 1
ATOM 1392 N N . SER A 1 172 ? -3.418 0.495 15.156 1.00 86.50 172 SER A N 1
ATOM 1393 C CA . SER A 1 172 ? -4.678 -0.238 15.366 1.00 86.50 172 SER A CA 1
ATOM 1394 C C . SER A 1 172 ? -4.570 -1.329 16.427 1.00 86.50 172 SER A C 1
ATOM 1396 O O . SER A 1 172 ? -5.591 -1.785 16.932 1.00 86.50 172 SER A O 1
ATOM 1398 N N . GLN A 1 173 ? -3.362 -1.726 16.807 1.00 79.50 173 GLN A N 1
ATOM 1399 C CA . GLN A 1 173 ? -3.130 -2.751 17.823 1.00 79.50 173 GLN A CA 1
ATOM 1400 C C . GLN A 1 173 ? -3.298 -2.219 19.255 1.00 79.50 173 GLN A C 1
ATOM 1402 O O . GLN A 1 173 ? -3.423 -3.006 20.185 1.00 79.50 173 GLN A O 1
ATOM 1407 N N . PHE A 1 174 ? -3.366 -0.893 19.437 1.00 76.81 174 PHE A N 1
ATOM 1408 C CA . PHE A 1 174 ? -3.400 -0.235 20.752 1.00 76.81 174 PHE A CA 1
ATOM 1409 C C . PHE A 1 174 ? -4.722 0.488 21.022 1.00 76.81 174 PHE A C 1
ATOM 1411 O O . PHE A 1 174 ? -4.726 1.608 21.527 1.00 76.81 174 PHE A O 1
ATOM 1418 N N . SER A 1 175 ? -5.850 -0.118 20.645 1.00 69.19 175 SER A N 1
ATOM 1419 C CA . SER A 1 175 ? -7.167 0.490 20.866 1.00 69.19 175 SER A CA 1
ATOM 1420 C C . SER A 1 175 ? -7.437 0.740 22.360 1.00 69.19 175 SER A C 1
ATOM 1422 O O . SER A 1 175 ? -7.102 -0.108 23.194 1.00 69.19 175 SER A O 1
ATOM 1424 N N . PRO A 1 176 ? -8.043 1.887 22.719 1.00 70.19 176 PRO A N 1
ATOM 1425 C CA . PRO A 1 176 ? -8.315 2.215 24.112 1.00 70.19 176 PRO A CA 1
ATOM 1426 C C . PRO A 1 176 ? -9.337 1.237 24.701 1.00 70.19 176 PRO A C 1
ATOM 1428 O O . PRO A 1 176 ? -10.394 1.016 24.116 1.00 70.19 176 PRO A O 1
ATOM 1431 N N . LYS A 1 177 ? -9.041 0.679 25.884 1.00 70.00 177 LYS A N 1
ATOM 1432 C CA . LYS A 1 177 ? -9.995 -0.169 26.626 1.00 70.00 177 LYS A CA 1
ATOM 1433 C C . LYS A 1 177 ? -11.214 0.624 27.116 1.00 70.00 177 LYS A C 1
ATOM 1435 O O . LYS A 1 177 ? -12.310 0.084 27.136 1.00 70.00 177 LYS A O 1
ATOM 1440 N N . ASN A 1 178 ? -11.011 1.897 27.471 1.00 76.50 178 ASN A N 1
ATOM 1441 C CA . ASN A 1 178 ? -12.045 2.809 27.963 1.00 76.50 178 ASN A CA 1
ATOM 1442 C C . ASN A 1 178 ? -12.054 4.077 27.088 1.00 76.50 178 ASN A C 1
ATOM 1444 O O . ASN A 1 178 ? -11.234 4.971 27.318 1.00 76.50 178 ASN A O 1
ATOM 1448 N N . PRO A 1 179 ? -12.916 4.154 26.062 1.00 77.75 179 PRO A N 1
ATOM 1449 C CA . PRO A 1 179 ? -13.007 5.320 25.195 1.00 77.75 179 PRO A CA 1
ATOM 1450 C C . PRO A 1 179 ? -13.552 6.516 25.980 1.00 77.75 179 PRO A C 1
ATOM 1452 O O . PRO A 1 179 ? -14.569 6.423 26.662 1.00 77.75 179 PRO A O 1
ATOM 1455 N N . THR A 1 180 ? -12.879 7.656 25.875 1.00 82.62 180 THR A N 1
ATOM 1456 C CA . THR A 1 180 ? -13.311 8.927 26.466 1.00 82.62 180 THR A CA 1
ATOM 1457 C C . THR A 1 180 ? -13.592 9.946 25.360 1.00 82.62 180 THR A C 1
ATOM 1459 O O . THR A 1 180 ? -13.344 9.699 24.180 1.00 82.62 180 THR A O 1
ATOM 1462 N N . HIS A 1 181 ? -14.065 11.139 25.727 1.00 76.19 181 HIS A N 1
ATOM 1463 C CA . HIS A 1 181 ? -14.148 12.263 24.787 1.00 76.19 181 HIS A CA 1
ATOM 1464 C C . HIS A 1 181 ? -12.776 12.691 24.232 1.00 76.19 181 HIS A C 1
ATOM 1466 O O . HIS A 1 181 ? -12.706 13.312 23.172 1.00 76.19 181 HIS A O 1
ATOM 1472 N N . SER A 1 182 ? -11.677 12.375 24.926 1.00 83.88 182 SER A N 1
ATOM 1473 C CA . SER A 1 182 ? -10.322 12.685 24.478 1.00 83.88 182 SER A CA 1
ATOM 1474 C C . SER A 1 182 ? -9.715 11.509 23.713 1.00 83.88 182 SER A C 1
ATOM 1476 O O . SER A 1 182 ? -9.515 10.420 24.242 1.00 83.88 182 SER A O 1
ATOM 1478 N N . LEU A 1 183 ? -9.365 11.742 22.447 1.00 86.56 183 LEU A N 1
ATOM 1479 C CA . LEU A 1 183 ? -8.696 10.725 21.639 1.00 86.56 183 LEU A CA 1
ATOM 1480 C C . LEU A 1 183 ? -7.291 10.438 22.182 1.00 86.56 183 LEU A C 1
ATOM 1482 O O . LEU A 1 183 ? -6.498 11.366 22.418 1.00 86.56 183 LEU A O 1
ATOM 1486 N N . ASP A 1 184 ? -6.974 9.155 22.329 1.00 86.75 184 ASP A N 1
ATOM 1487 C CA . ASP A 1 184 ? -5.652 8.706 22.737 1.00 86.75 184 ASP A CA 1
ATOM 1488 C C . ASP A 1 184 ? -4.607 8.975 21.627 1.00 86.75 184 ASP A C 1
ATOM 1490 O O . ASP A 1 184 ? -4.958 9.199 20.458 1.00 86.75 184 ASP A O 1
ATOM 1494 N N . PRO A 1 185 ? -3.303 8.992 21.960 1.00 86.81 185 PRO A N 1
ATOM 1495 C CA . PRO A 1 185 ? -2.249 9.273 20.987 1.00 86.81 185 PRO A CA 1
ATOM 1496 C C . PRO A 1 185 ? -2.218 8.317 19.785 1.00 86.81 185 PRO A C 1
ATOM 1498 O O . PRO A 1 185 ? -1.867 8.747 18.685 1.00 86.81 185 PRO A O 1
ATOM 1501 N N . SER A 1 186 ? -2.582 7.046 19.974 1.00 87.69 186 SER A N 1
ATOM 1502 C CA . SER A 1 186 ? -2.612 6.037 18.911 1.00 87.69 186 SER A CA 1
ATOM 1503 C C . SER A 1 186 ? -3.735 6.343 17.923 1.00 87.69 186 SER A C 1
ATOM 1505 O O . SER A 1 186 ? -3.487 6.476 16.721 1.00 87.69 186 SER A O 1
ATOM 1507 N N . THR A 1 187 ? -4.947 6.586 18.427 1.00 90.69 187 THR A N 1
ATOM 1508 C CA . THR A 1 187 ? -6.103 6.978 17.605 1.00 90.69 187 THR A CA 1
ATOM 1509 C C . THR A 1 187 ? -5.842 8.286 16.855 1.00 90.69 187 THR A C 1
ATOM 1511 O O . THR A 1 187 ? -6.123 8.387 15.662 1.00 90.69 187 THR A O 1
ATOM 1514 N N . LYS A 1 188 ? -5.201 9.279 17.486 1.00 92.50 188 LYS A N 1
ATOM 1515 C CA . LYS A 1 188 ? -4.790 10.520 16.798 1.00 92.50 188 LYS A CA 1
ATOM 1516 C C . LYS A 1 188 ? -3.847 10.255 15.620 1.00 92.50 188 LYS A C 1
ATOM 1518 O O . LYS A 1 188 ? -4.034 10.833 14.549 1.00 92.50 188 LYS A O 1
ATOM 1523 N N . LYS A 1 189 ? -2.859 9.367 15.783 1.00 92.25 189 LYS A N 1
ATOM 1524 C CA . LYS A 1 189 ? -1.931 8.977 14.702 1.00 92.25 189 LYS A CA 1
ATOM 1525 C C . LYS A 1 189 ? -2.632 8.223 13.570 1.00 92.25 189 LYS A C 1
ATOM 1527 O O . LYS A 1 189 ? -2.306 8.453 12.401 1.00 92.25 189 LYS A O 1
ATOM 1532 N N . GLN A 1 190 ? -3.590 7.354 13.899 1.00 93.75 190 GLN A N 1
ATOM 1533 C CA . GLN A 1 190 ? -4.420 6.670 12.903 1.00 93.75 190 GLN A CA 1
ATOM 1534 C C . GLN A 1 190 ? -5.223 7.680 12.087 1.00 93.75 190 GLN A C 1
ATOM 1536 O O . GLN A 1 190 ? -5.168 7.638 10.866 1.00 93.75 190 GLN A O 1
ATOM 1541 N N . LEU A 1 191 ? -5.903 8.628 12.740 1.00 95.00 191 LEU A N 1
ATOM 1542 C CA . LEU A 1 191 ? -6.715 9.642 12.061 1.00 95.00 191 LEU A CA 1
ATOM 1543 C C . LEU A 1 191 ? -5.880 10.579 11.188 1.00 95.00 191 LEU A C 1
ATOM 1545 O O . LEU A 1 191 ? -6.298 10.914 10.081 1.00 95.00 191 LEU A O 1
ATOM 1549 N N . TRP A 1 192 ? -4.688 10.967 11.648 1.00 95.88 192 TRP A N 1
ATOM 1550 C CA . TRP A 1 192 ? -3.743 11.726 10.827 1.00 95.88 192 TRP A CA 1
ATOM 1551 C C . TRP A 1 192 ? -3.365 10.957 9.553 1.00 95.88 192 TRP A C 1
ATOM 1553 O O . TRP A 1 192 ? -3.422 11.510 8.455 1.00 95.88 192 TRP A O 1
ATOM 1563 N N . SER A 1 193 ? -3.053 9.665 9.685 1.00 96.38 193 SER A N 1
ATOM 1564 C CA . SER A 1 193 ? -2.691 8.810 8.548 1.00 96.38 193 SER A CA 1
ATOM 1565 C C . SER A 1 193 ? -3.876 8.516 7.628 1.00 96.38 193 SER A C 1
ATOM 1567 O O . SER A 1 193 ? -3.712 8.513 6.414 1.00 96.38 193 SER A O 1
ATOM 1569 N N . ALA A 1 194 ? -5.074 8.328 8.182 1.00 96.38 194 ALA A N 1
ATOM 1570 C CA . ALA A 1 194 ? -6.309 8.123 7.431 1.00 96.38 194 ALA A CA 1
ATOM 1571 C C . ALA A 1 194 ? -6.660 9.353 6.592 1.00 96.38 194 ALA A C 1
ATOM 1573 O O . ALA A 1 194 ? -6.994 9.233 5.418 1.00 96.38 194 ALA A O 1
ATOM 1574 N N . ASN A 1 195 ? -6.507 10.550 7.166 1.00 95.38 195 ASN A N 1
ATOM 1575 C CA . ASN A 1 195 ? -6.683 11.786 6.418 1.00 95.38 195 ASN A CA 1
ATOM 1576 C C . ASN A 1 195 ? -5.633 11.921 5.308 1.00 95.38 195 ASN A C 1
ATOM 1578 O O . ASN A 1 195 ? -5.985 12.287 4.193 1.00 95.38 195 ASN A O 1
ATOM 1582 N N . ALA A 1 196 ? -4.365 11.596 5.579 1.00 94.62 196 ALA A N 1
ATOM 1583 C CA . ALA A 1 196 ? -3.326 11.610 4.552 1.00 94.62 196 ALA A CA 1
ATOM 1584 C C . ALA A 1 196 ? -3.628 10.622 3.411 1.00 94.62 196 ALA A C 1
ATOM 1586 O O . ALA A 1 196 ? -3.528 11.001 2.249 1.00 94.62 196 ALA A O 1
ATOM 1587 N N . LEU A 1 197 ? -4.072 9.398 3.723 1.00 93.62 197 LEU A N 1
ATOM 1588 C CA . LEU A 1 197 ? -4.524 8.420 2.728 1.00 93.62 197 LEU A CA 1
ATOM 1589 C C . LEU A 1 197 ? -5.691 8.940 1.898 1.00 93.62 197 LEU A C 1
ATOM 1591 O O . LEU A 1 197 ? -5.633 8.897 0.672 1.00 93.62 197 LEU A O 1
ATOM 1595 N N . TYR A 1 198 ? -6.725 9.469 2.549 1.00 93.12 198 TYR A N 1
ATOM 1596 C CA . TYR A 1 198 ? -7.866 10.050 1.855 1.00 93.12 198 TYR A CA 1
ATOM 1597 C C . TYR A 1 198 ? -7.411 11.159 0.897 1.00 93.12 198 TYR A C 1
ATOM 1599 O O . TYR A 1 198 ? -7.688 11.084 -0.290 1.00 93.12 198 TYR A O 1
ATOM 1607 N N . GLN A 1 199 ? -6.598 12.115 1.353 1.00 91.88 199 GLN A N 1
ATOM 1608 C CA . GLN A 1 199 ? -6.085 13.194 0.497 1.00 91.88 199 GLN A CA 1
ATOM 1609 C C . GLN A 1 199 ? -5.225 12.687 -0.666 1.00 91.88 199 GLN A C 1
ATOM 1611 O O . GLN A 1 199 ? -5.346 13.179 -1.786 1.00 91.88 199 GLN A O 1
ATOM 1616 N N . ILE A 1 200 ? -4.383 11.676 -0.426 1.00 88.88 200 ILE A N 1
ATOM 1617 C CA . ILE A 1 200 ? -3.579 11.044 -1.479 1.00 88.88 200 ILE A CA 1
ATOM 1618 C C . ILE A 1 200 ? -4.467 10.389 -2.532 1.00 88.88 200 ILE A C 1
ATOM 1620 O O . ILE A 1 200 ? -4.003 10.268 -3.655 1.00 88.88 200 ILE A O 1
ATOM 1624 N N . THR A 1 201 ? -5.700 9.996 -2.196 1.00 87.88 201 THR A N 1
ATOM 1625 C CA . THR A 1 201 ? -6.614 9.233 -3.056 1.00 87.88 201 THR A CA 1
ATOM 1626 C C . THR A 1 201 ? -7.727 10.053 -3.710 1.00 87.88 201 THR A C 1
ATOM 1628 O O . THR A 1 201 ? -8.527 9.444 -4.392 1.00 87.88 201 THR A O 1
ATOM 1631 N N . ILE A 1 202 ? -7.815 11.382 -3.558 1.00 86.38 202 ILE A N 1
ATOM 1632 C CA . ILE A 1 202 ? -8.912 12.177 -4.166 1.00 86.38 202 ILE A CA 1
ATOM 1633 C C . ILE A 1 202 ? -8.723 12.360 -5.682 1.00 86.38 202 ILE A C 1
ATOM 1635 O O . ILE A 1 202 ? -9.614 12.022 -6.460 1.00 86.38 202 ILE A O 1
ATOM 1639 N N . ASP A 1 203 ? -7.554 12.845 -6.107 1.00 70.69 203 ASP A N 1
ATOM 1640 C CA . ASP A 1 203 ? -7.269 13.223 -7.499 1.00 70.69 203 ASP A CA 1
ATOM 1641 C C . ASP A 1 203 ? -5.981 12.562 -7.985 1.00 70.69 203 ASP A C 1
ATOM 1643 O O . ASP A 1 203 ? -4.883 13.129 -7.901 1.00 70.69 203 ASP A O 1
ATOM 1647 N N . VAL A 1 204 ? -6.093 11.323 -8.462 1.00 71.31 204 VAL A N 1
ATOM 1648 C CA . VAL A 1 204 ? -4.909 10.548 -8.836 1.00 71.31 204 VAL A CA 1
ATOM 1649 C C . VAL A 1 204 ? -5.095 9.733 -10.097 1.00 71.31 204 VAL A C 1
ATOM 1651 O O . VAL A 1 204 ? -6.196 9.340 -10.481 1.00 71.31 204 VAL A O 1
ATOM 1654 N N . ASN A 1 205 ? -3.957 9.484 -10.734 1.00 74.88 205 ASN A N 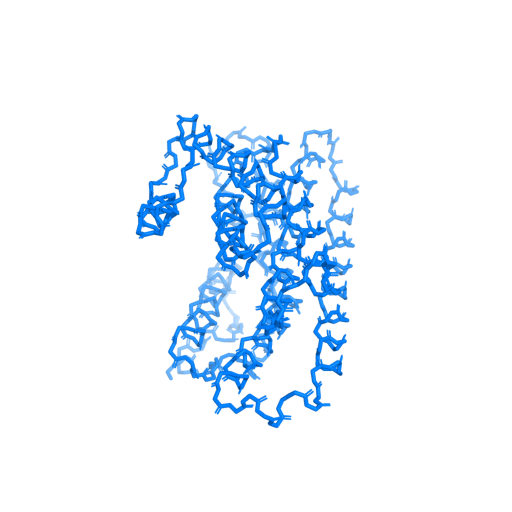1
ATOM 1655 C CA . ASN A 1 205 ? -3.842 8.747 -11.973 1.00 74.88 205 ASN A CA 1
ATOM 1656 C C . ASN A 1 205 ? -4.425 7.317 -11.845 1.00 74.88 205 ASN A C 1
ATOM 1658 O O . ASN A 1 205 ? -4.084 6.609 -10.889 1.00 74.88 205 ASN A O 1
ATOM 1662 N N . PRO A 1 206 ? -5.236 6.863 -12.824 1.00 80.81 206 PRO A N 1
ATOM 1663 C CA . PRO A 1 206 ? -5.765 5.499 -12.882 1.00 80.81 206 PRO A CA 1
ATOM 1664 C C . PRO A 1 206 ? -4.718 4.383 -12.749 1.00 80.81 206 PRO A C 1
ATOM 1666 O O . PRO A 1 206 ? -5.041 3.310 -12.251 1.00 80.81 206 PRO A O 1
ATOM 1669 N N . LEU A 1 207 ? -3.457 4.626 -13.125 1.00 79.81 207 LEU A N 1
ATOM 1670 C CA . LEU A 1 207 ? -2.356 3.660 -12.985 1.00 79.81 207 LEU A CA 1
ATOM 1671 C C . LEU A 1 207 ? -2.160 3.172 -11.542 1.00 79.81 207 LEU A C 1
ATOM 1673 O O . LEU A 1 207 ? -1.720 2.049 -11.310 1.00 79.81 207 LEU A O 1
ATOM 1677 N N . CYS A 1 208 ? -2.500 4.006 -10.563 1.00 82.38 208 CYS A N 1
ATOM 1678 C CA . CYS A 1 208 ? -2.349 3.702 -9.144 1.00 82.38 208 CYS A CA 1
ATOM 1679 C C . CYS A 1 208 ? -3.669 3.246 -8.495 1.00 82.38 208 CYS A C 1
ATOM 1681 O O . CYS A 1 208 ? -3.698 2.920 -7.304 1.00 82.38 208 CYS A O 1
ATOM 1683 N N . LEU A 1 209 ? -4.758 3.216 -9.269 1.00 87.00 209 LEU A N 1
ATOM 1684 C CA . LEU A 1 209 ? -6.114 2.997 -8.780 1.00 87.00 209 LEU A CA 1
ATOM 1685 C C . LEU A 1 209 ? -6.295 1.679 -8.019 1.00 87.00 209 LEU A C 1
ATOM 1687 O O . LEU A 1 209 ? -6.911 1.739 -6.957 1.00 87.00 209 LEU A O 1
ATOM 1691 N N . PRO A 1 210 ? -5.748 0.522 -8.452 1.00 87.62 210 PRO A N 1
ATOM 1692 C CA . PRO A 1 210 ? -5.906 -0.718 -7.693 1.00 87.62 210 PRO A CA 1
ATOM 1693 C C . PRO A 1 210 ? -5.402 -0.592 -6.251 1.00 87.62 210 PRO A C 1
ATOM 1695 O O . PRO A 1 210 ? -6.073 -1.007 -5.311 1.00 87.62 210 PRO A O 1
ATOM 1698 N N . MET A 1 211 ? -4.257 0.065 -6.052 1.00 87.56 211 MET A N 1
ATOM 1699 C CA . MET A 1 211 ? -3.696 0.273 -4.717 1.00 87.56 211 MET A CA 1
ATOM 1700 C C . MET A 1 211 ? -4.545 1.243 -3.887 1.00 87.56 211 MET A C 1
ATOM 1702 O O . MET A 1 211 ? -4.783 1.013 -2.703 1.00 87.56 211 MET A O 1
ATOM 1706 N N . PHE A 1 212 ? -5.043 2.315 -4.504 1.00 88.69 212 PHE A N 1
ATOM 1707 C CA . PHE A 1 212 ? -5.928 3.260 -3.823 1.00 88.69 212 PHE A CA 1
ATOM 1708 C C . PHE A 1 212 ? -7.263 2.633 -3.439 1.00 88.69 212 PHE A C 1
ATOM 1710 O O . PHE A 1 212 ? -7.761 2.907 -2.352 1.00 88.69 212 PHE A O 1
ATOM 1717 N N . TYR A 1 213 ? -7.786 1.727 -4.261 1.00 90.38 213 TYR A N 1
ATOM 1718 C CA . TYR A 1 213 ? -8.977 0.939 -3.954 1.00 90.38 213 TYR A CA 1
ATOM 1719 C C . TYR A 1 213 ? -8.783 0.123 -2.660 1.00 90.38 213 TYR A C 1
ATOM 1721 O O . TYR A 1 213 ? -9.632 0.156 -1.768 1.00 90.38 213 TYR A O 1
ATOM 1729 N N . HIS A 1 214 ? -7.609 -0.495 -2.475 1.00 90.50 214 HIS A N 1
ATOM 1730 C CA . HIS A 1 214 ? -7.248 -1.147 -1.209 1.00 90.50 214 HIS A CA 1
ATOM 1731 C C . HIS A 1 214 ? -7.107 -0.166 -0.033 1.00 90.50 214 HIS A C 1
ATOM 1733 O O . HIS A 1 214 ? -7.546 -0.476 1.077 1.00 90.50 214 HIS A O 1
ATOM 1739 N N . TYR A 1 215 ? -6.524 1.019 -0.237 1.00 91.88 215 TYR A N 1
ATOM 1740 C CA . TYR A 1 215 ? -6.406 2.022 0.829 1.00 91.88 215 TYR A CA 1
ATOM 1741 C C . TYR A 1 215 ? -7.762 2.581 1.270 1.00 91.88 215 TYR A C 1
ATOM 1743 O O . TYR A 1 215 ? -7.957 2.798 2.467 1.00 91.88 215 TYR A O 1
ATOM 1751 N N . LEU A 1 216 ? -8.711 2.768 0.350 1.00 93.56 216 LEU A N 1
ATOM 1752 C CA . LEU A 1 216 ? -10.079 3.180 0.678 1.00 93.56 216 LEU A CA 1
ATOM 1753 C C . LEU A 1 216 ? -10.804 2.103 1.493 1.00 93.56 216 LEU A C 1
ATOM 1755 O O . LEU A 1 216 ? -11.443 2.433 2.493 1.00 93.56 216 LEU A O 1
ATOM 1759 N N . CYS A 1 217 ? -10.624 0.824 1.149 1.00 94.38 217 CYS A N 1
ATOM 1760 C CA . CYS A 1 217 ? -11.122 -0.292 1.957 1.00 94.38 217 CYS A CA 1
ATOM 1761 C C . CYS A 1 217 ? -10.523 -0.267 3.375 1.00 94.38 217 CYS A C 1
ATOM 1763 O O . CYS A 1 217 ? -11.262 -0.201 4.356 1.00 94.38 217 CYS A O 1
ATOM 1765 N N . SER A 1 218 ? -9.191 -0.206 3.497 1.00 92.88 218 SER A N 1
ATOM 1766 C CA . SER A 1 218 ? -8.491 -0.134 4.792 1.00 92.88 218 SER A CA 1
ATOM 1767 C C . SER A 1 218 ? -8.960 1.054 5.644 1.00 92.88 218 SER A C 1
ATOM 1769 O O . SER A 1 218 ? -9.246 0.915 6.835 1.00 92.88 218 SER A O 1
ATOM 1771 N N . THR A 1 219 ? -9.124 2.222 5.019 1.00 95.50 219 THR A N 1
ATOM 1772 C CA . THR A 1 219 ? -9.595 3.441 5.690 1.00 95.50 219 THR A CA 1
ATOM 1773 C C . THR A 1 219 ? -11.052 3.305 6.145 1.00 95.50 219 THR A C 1
ATOM 1775 O O . THR A 1 219 ? -11.396 3.731 7.248 1.00 95.50 219 THR A O 1
ATOM 1778 N N . SER A 1 220 ? -11.903 2.663 5.342 1.00 96.62 220 SER A N 1
ATOM 1779 C CA . SER A 1 220 ? -13.294 2.373 5.710 1.00 96.62 220 SER A CA 1
ATOM 1780 C C . SER A 1 220 ? -13.362 1.440 6.921 1.00 96.62 220 SER A C 1
ATOM 1782 O O . SER A 1 220 ? -14.053 1.737 7.895 1.00 96.62 220 SER A O 1
ATOM 1784 N N . LEU A 1 221 ? -12.577 0.357 6.913 1.00 95.50 221 LEU A N 1
ATOM 1785 C CA . LEU A 1 221 ? -12.492 -0.594 8.025 1.00 95.50 221 LEU A CA 1
ATOM 1786 C C . LEU A 1 221 ? -11.978 0.061 9.313 1.00 95.50 221 LEU A C 1
ATOM 1788 O O . LEU A 1 221 ? -12.492 -0.226 10.396 1.00 95.50 221 LEU A O 1
ATOM 1792 N N . LEU A 1 222 ? -11.013 0.983 9.209 1.00 95.69 222 LEU A N 1
ATOM 1793 C CA . LEU A 1 222 ? -10.568 1.789 10.344 1.00 95.69 222 LEU A CA 1
ATOM 1794 C C . LEU A 1 222 ? -11.727 2.598 10.937 1.00 95.69 222 LEU A C 1
ATOM 1796 O O . LEU A 1 222 ? -11.944 2.544 12.147 1.00 95.69 222 LEU A O 1
ATOM 1800 N N . TYR A 1 223 ? -12.472 3.346 10.118 1.00 96.56 223 TYR A N 1
ATOM 1801 C CA . TYR A 1 223 ? -13.566 4.171 10.634 1.00 96.56 223 TYR A CA 1
ATOM 1802 C C . TYR A 1 223 ? -14.698 3.334 11.223 1.00 96.56 223 TYR A C 1
ATOM 1804 O O . TYR A 1 223 ? -15.202 3.692 12.283 1.00 96.56 223 TYR A O 1
ATOM 1812 N N . ILE A 1 224 ? -15.042 2.192 10.620 1.00 96.31 224 ILE A N 1
ATOM 1813 C CA . ILE A 1 224 ? -15.987 1.234 11.211 1.00 96.31 224 ILE A CA 1
ATOM 1814 C C . ILE A 1 224 ? -15.506 0.800 12.595 1.00 96.31 224 ILE A C 1
ATOM 1816 O O . ILE A 1 224 ? -16.246 0.910 13.570 1.00 96.31 224 ILE A O 1
ATOM 1820 N N . LYS A 1 225 ? -14.245 0.369 12.712 1.00 94.12 225 LYS A N 1
ATOM 1821 C CA . LYS A 1 225 ? -13.667 -0.026 14.000 1.00 94.12 225 LYS A CA 1
ATOM 1822 C C . LYS A 1 225 ? -13.752 1.103 15.030 1.00 94.12 225 LYS A C 1
ATOM 1824 O O . LYS A 1 225 ? -14.097 0.850 16.184 1.00 94.12 225 LYS A O 1
ATOM 1829 N N . LEU A 1 226 ? -13.444 2.337 14.637 1.00 93.69 226 LEU A N 1
ATOM 1830 C CA . LEU A 1 226 ? -13.506 3.496 15.528 1.00 93.69 226 LEU A CA 1
ATOM 1831 C C . LEU A 1 226 ? -14.946 3.839 15.938 1.00 93.69 226 LEU A C 1
ATOM 1833 O O . LEU A 1 226 ? -15.168 4.140 17.105 1.00 93.69 226 LEU A O 1
ATOM 1837 N N . ILE A 1 227 ? -15.926 3.729 15.034 1.00 94.94 227 ILE A N 1
ATOM 1838 C CA . ILE A 1 227 ? -17.358 3.894 15.342 1.00 94.94 227 ILE A CA 1
ATOM 1839 C C . ILE A 1 227 ? -17.792 2.892 16.413 1.00 94.94 227 ILE A C 1
ATOM 1841 O O . ILE A 1 227 ? -18.435 3.282 17.382 1.00 94.94 227 ILE A O 1
ATOM 1845 N N . LEU A 1 228 ? -17.402 1.623 16.263 1.00 93.06 228 LEU A N 1
ATOM 1846 C CA . LEU A 1 228 ? -17.719 0.571 17.232 1.00 93.06 228 LEU A CA 1
ATOM 1847 C C . LEU A 1 228 ? -17.001 0.785 18.569 1.00 93.06 228 LEU A C 1
ATOM 1849 O O . LEU A 1 228 ? -17.578 0.560 19.627 1.00 93.06 228 LEU A O 1
ATOM 1853 N N . THR A 1 229 ? -15.749 1.249 18.532 1.00 91.25 229 THR A N 1
ATOM 1854 C CA . THR A 1 229 ? -14.963 1.526 19.746 1.00 91.25 229 THR A CA 1
ATOM 1855 C C . THR A 1 229 ? -15.563 2.687 20.538 1.00 91.25 229 THR A C 1
ATOM 1857 O O . THR A 1 229 ? -15.666 2.615 21.756 1.00 91.25 229 THR A O 1
ATOM 1860 N N . TYR A 1 230 ? -15.979 3.756 19.860 1.00 91.19 230 TYR A N 1
ATOM 1861 C CA . TYR A 1 230 ? -16.497 4.979 20.477 1.00 91.19 230 TYR A CA 1
ATOM 1862 C C . TYR A 1 230 ? -18.032 5.037 20.498 1.00 91.19 230 TYR A C 1
ATOM 1864 O O . TYR A 1 230 ? -18.601 6.124 20.575 1.00 91.19 230 TYR A O 1
ATOM 1872 N N . ASP A 1 231 ? -18.715 3.888 20.463 1.00 89.19 231 ASP A N 1
ATOM 1873 C CA . ASP A 1 231 ? -20.182 3.823 20.396 1.00 89.19 231 ASP A CA 1
ATOM 1874 C C . ASP A 1 231 ? -20.866 4.583 21.549 1.00 89.19 231 ASP A C 1
ATOM 1876 O O . ASP A 1 231 ? -21.876 5.260 21.359 1.00 89.19 231 ASP A O 1
ATOM 1880 N N . GLN A 1 232 ? -20.239 4.556 22.728 1.00 89.31 232 GLN A N 1
ATOM 1881 C CA . GLN A 1 232 ? -20.702 5.232 23.943 1.00 89.31 232 GLN A CA 1
ATOM 1882 C C . GLN A 1 232 ? -20.392 6.740 23.986 1.00 89.31 232 GLN A C 1
ATOM 1884 O O . GLN A 1 232 ? -20.773 7.412 24.943 1.00 89.31 232 GLN A O 1
ATOM 1889 N N . VAL A 1 233 ? -19.708 7.292 22.976 1.00 91.94 233 VAL A N 1
ATOM 1890 C CA . VAL A 1 233 ? -19.323 8.711 22.894 1.00 91.94 233 VAL A CA 1
ATOM 1891 C C . VAL A 1 233 ? -19.948 9.332 21.631 1.00 91.94 233 VAL A C 1
ATOM 1893 O O . VAL A 1 233 ? -19.2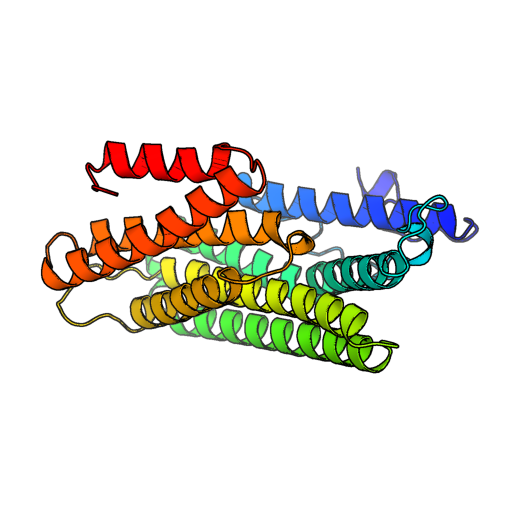73 9.451 20.603 1.00 91.94 233 VAL A O 1
ATOM 1896 N N . PRO A 1 234 ? -21.230 9.760 21.676 1.00 90.62 234 PRO A N 1
ATOM 1897 C CA . PRO A 1 234 ? -22.016 10.085 20.479 1.00 90.62 234 PRO A CA 1
ATOM 1898 C C . PRO A 1 234 ? -21.371 11.113 19.544 1.00 90.62 234 PRO A C 1
ATOM 1900 O O . PRO A 1 234 ? -21.332 10.911 18.336 1.00 90.62 234 PRO A O 1
ATOM 1903 N N . GLN A 1 235 ? -20.787 12.176 20.102 1.00 91.62 235 GLN A N 1
ATOM 1904 C CA . GLN A 1 235 ? -20.143 13.243 19.325 1.00 91.62 235 GLN A CA 1
ATOM 1905 C C . GLN A 1 235 ? -18.944 12.734 18.509 1.00 91.62 235 GLN A C 1
ATOM 1907 O O . GLN A 1 235 ? -18.734 13.131 17.364 1.00 91.62 235 GLN A O 1
ATOM 1912 N N . VAL A 1 236 ? -18.145 11.841 19.099 1.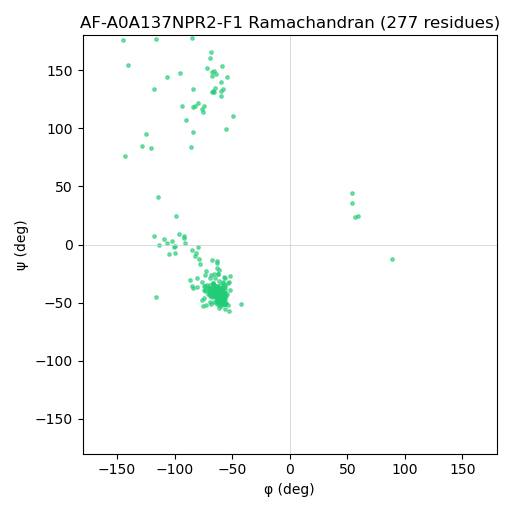00 91.81 236 VAL A N 1
ATOM 1913 C CA . VAL A 1 236 ? -16.970 11.253 18.442 1.00 91.81 236 VAL A CA 1
ATOM 1914 C C . VAL A 1 236 ? -17.415 10.219 17.405 1.00 91.81 236 VAL A C 1
ATOM 1916 O O . VAL A 1 236 ? -16.882 10.182 16.296 1.00 91.81 236 VAL A O 1
ATOM 1919 N N . LYS A 1 237 ? -18.447 9.434 17.729 1.00 92.81 237 LYS A N 1
ATOM 1920 C CA . LYS A 1 237 ? -19.080 8.493 16.802 1.00 92.81 237 LYS A CA 1
ATOM 1921 C C . LYS A 1 237 ? -19.612 9.191 15.548 1.00 92.81 237 LYS A C 1
ATOM 1923 O O . LYS A 1 237 ? -19.329 8.737 14.441 1.00 92.81 237 LYS A O 1
ATOM 1928 N N . GLU A 1 238 ? -20.341 10.298 15.695 1.00 94.06 238 GLU A N 1
ATOM 1929 C CA . GLU A 1 238 ? -20.866 11.075 14.561 1.00 94.06 238 GLU A CA 1
ATOM 1930 C C . GLU A 1 238 ? -19.752 11.639 13.678 1.00 94.06 238 GLU A C 1
ATOM 1932 O O . GLU A 1 238 ? -19.847 11.569 12.451 1.00 94.06 238 GLU A O 1
ATOM 1937 N N . LEU A 1 239 ? -18.663 12.127 14.279 1.00 94.44 239 LEU A N 1
ATOM 1938 C CA . LEU A 1 239 ? -17.491 12.581 13.531 1.00 94.44 239 LEU A CA 1
ATOM 1939 C C . LEU A 1 239 ? -16.924 11.460 12.646 1.00 94.44 239 LEU A C 1
ATOM 1941 O O . LEU A 1 239 ? -16.634 11.682 11.468 1.00 94.44 239 LEU A O 1
ATOM 1945 N N . PHE A 1 240 ? -16.770 10.254 13.196 1.00 95.81 240 PHE A N 1
ATOM 1946 C CA . PHE A 1 240 ? -16.262 9.106 12.442 1.00 95.81 240 PHE A CA 1
ATOM 1947 C C . PHE A 1 240 ? -17.246 8.612 11.388 1.00 95.81 240 PHE A C 1
ATOM 1949 O O . PHE A 1 240 ? -16.814 8.246 10.298 1.00 95.81 240 PHE A O 1
ATOM 1956 N N . LEU A 1 241 ? -18.551 8.676 11.657 1.00 97.00 241 LEU A N 1
ATOM 1957 C CA . LEU A 1 241 ? -19.575 8.364 10.665 1.00 97.00 241 LEU A CA 1
ATOM 1958 C C . LEU A 1 241 ? -19.502 9.317 9.468 1.00 97.00 241 LEU A C 1
ATOM 1960 O O . LEU A 1 241 ? -19.503 8.864 8.326 1.00 97.00 241 LEU A O 1
ATOM 1964 N N . GLY A 1 242 ? -19.372 10.624 9.712 1.00 97.00 242 GLY A N 1
ATOM 1965 C CA . GLY A 1 242 ? -19.197 11.610 8.643 1.00 97.00 242 GLY A CA 1
ATOM 1966 C C . GLY A 1 242 ? -17.953 11.337 7.793 1.00 97.00 242 GLY A C 1
ATOM 1967 O O . GLY A 1 242 ? -17.995 11.458 6.571 1.00 97.00 242 GLY A O 1
ATOM 1968 N N . LYS A 1 243 ? -16.854 10.902 8.421 1.00 97.12 243 LYS A N 1
ATOM 1969 C CA . LYS A 1 243 ? -15.633 10.509 7.702 1.00 97.12 243 LYS A CA 1
ATOM 1970 C C . LYS A 1 243 ? -15.794 9.222 6.903 1.00 97.12 243 LYS A C 1
ATOM 1972 O O . LYS A 1 243 ? -15.345 9.173 5.762 1.00 97.12 243 LYS A O 1
ATOM 1977 N N . LEU A 1 244 ? -16.461 8.214 7.459 1.00 97.62 244 LEU A N 1
ATOM 1978 C CA . LEU A 1 244 ? -16.745 6.969 6.752 1.00 97.62 244 LEU A CA 1
ATOM 1979 C C . LEU A 1 244 ? -17.581 7.222 5.491 1.00 97.62 244 LEU A C 1
ATOM 1981 O O . LEU A 1 244 ? -17.237 6.698 4.436 1.00 97.62 244 LEU A O 1
ATOM 1985 N N . LYS A 1 245 ? -18.608 8.079 5.572 1.00 97.50 245 LYS A N 1
ATOM 1986 C CA . LYS A 1 245 ? -19.424 8.477 4.411 1.00 97.50 245 LYS A CA 1
ATOM 1987 C C . LYS A 1 245 ? -18.576 9.097 3.298 1.00 97.50 245 LYS A C 1
ATOM 1989 O O . LYS A 1 245 ? -18.656 8.648 2.163 1.00 97.50 245 LYS A O 1
ATOM 1994 N N . GLN A 1 246 ? -17.694 10.043 3.638 1.00 96.00 246 GLN A N 1
ATOM 1995 C CA . GLN A 1 246 ? -16.784 10.678 2.668 1.00 96.00 246 GLN A CA 1
ATOM 1996 C C . GLN A 1 246 ? 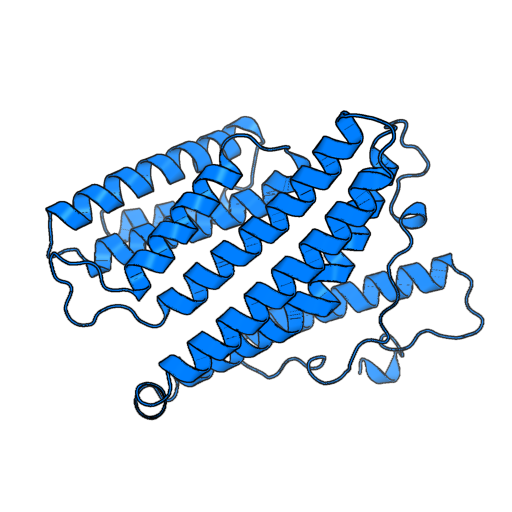-15.900 9.652 1.946 1.00 96.00 246 GLN A C 1
ATOM 1998 O O . GLN A 1 246 ? -15.746 9.696 0.726 1.00 96.00 246 GLN A O 1
ATOM 2003 N N . VAL A 1 247 ? -15.321 8.707 2.693 1.00 96.38 247 VAL A N 1
ATOM 2004 C CA . VAL A 1 247 ? -14.483 7.650 2.106 1.00 96.38 247 VAL A CA 1
ATOM 2005 C C . VAL A 1 247 ? -15.318 6.727 1.223 1.00 96.38 247 VAL A C 1
ATOM 2007 O O . VAL A 1 247 ? -14.893 6.395 0.119 1.00 96.38 247 VAL A O 1
ATOM 2010 N N . TYR A 1 248 ? -16.506 6.337 1.681 1.00 96.00 248 TYR A N 1
ATOM 2011 C CA . TYR A 1 248 ? -17.399 5.431 0.966 1.00 96.00 248 TYR A CA 1
ATOM 2012 C C . TYR A 1 248 ? -17.924 6.028 -0.348 1.00 96.00 248 TYR A C 1
ATOM 2014 O O . TYR A 1 248 ? -17.963 5.342 -1.369 1.00 96.00 248 TYR A O 1
ATOM 2022 N N . GLU A 1 249 ? -18.258 7.319 -0.365 1.00 95.56 249 GLU A N 1
ATOM 2023 C CA . GLU A 1 249 ? -18.645 8.048 -1.579 1.00 95.56 249 GLU A CA 1
ATOM 2024 C C . GLU A 1 249 ? -17.522 8.042 -2.624 1.00 95.56 249 GLU A C 1
ATOM 2026 O O . GLU A 1 249 ? -17.757 7.722 -3.793 1.00 95.56 249 GLU A O 1
ATOM 2031 N N . LEU A 1 250 ? -16.284 8.322 -2.204 1.00 93.69 250 LEU A N 1
ATOM 2032 C CA . LEU A 1 250 ? -15.113 8.251 -3.081 1.00 93.69 250 LEU A CA 1
ATOM 2033 C C . LEU A 1 250 ? -14.882 6.821 -3.596 1.00 93.69 250 LEU A C 1
ATOM 2035 O O . LEU A 1 250 ? -14.617 6.613 -4.781 1.00 93.69 250 LEU A O 1
ATOM 2039 N N . PHE A 1 251 ? -15.048 5.826 -2.725 1.00 92.38 251 PHE A N 1
ATOM 2040 C CA . PHE A 1 251 ? -14.893 4.411 -3.055 1.00 92.38 251 PHE A CA 1
ATOM 2041 C C . PHE A 1 251 ? -15.903 3.953 -4.122 1.00 92.38 251 PHE A C 1
ATOM 2043 O O . PHE A 1 251 ? -15.524 3.325 -5.116 1.00 92.38 251 PHE A O 1
ATOM 2050 N N . ASN A 1 252 ? -17.171 4.348 -3.976 1.00 93.06 252 ASN A N 1
ATOM 2051 C CA . ASN A 1 252 ? -18.233 4.092 -4.952 1.00 93.06 252 ASN A CA 1
ATOM 2052 C C . ASN A 1 252 ? -18.048 4.860 -6.262 1.00 93.06 252 ASN A C 1
ATOM 2054 O O . ASN A 1 252 ? -18.303 4.311 -7.339 1.00 93.06 252 ASN A O 1
ATOM 2058 N N . SER A 1 253 ? -17.578 6.107 -6.190 1.00 92.56 253 SER A N 1
ATOM 2059 C CA . SER A 1 253 ? -17.231 6.903 -7.370 1.00 92.56 253 SER A CA 1
ATOM 2060 C C . SER A 1 253 ? -16.178 6.187 -8.213 1.00 92.56 253 SER A C 1
ATOM 2062 O O . SER A 1 253 ? -16.347 6.030 -9.421 1.00 92.56 253 SER A O 1
ATOM 2064 N N . TYR A 1 254 ? -15.131 5.654 -7.579 1.00 91.06 254 TYR A N 1
ATOM 2065 C CA . TYR A 1 254 ? -14.074 4.918 -8.272 1.00 91.06 254 TYR A CA 1
ATOM 2066 C C . TYR A 1 254 ? -14.552 3.597 -8.857 1.00 91.06 254 TYR A C 1
ATOM 2068 O O . TYR A 1 254 ? -14.235 3.296 -10.009 1.00 91.06 254 TYR A O 1
ATOM 2076 N N . ARG A 1 255 ? -15.372 2.848 -8.115 1.00 90.38 255 ARG A N 1
ATOM 2077 C CA . ARG A 1 255 ? -16.026 1.646 -8.640 1.00 90.38 255 ARG A CA 1
ATOM 2078 C C . ARG A 1 255 ? -16.832 1.948 -9.897 1.00 90.38 255 ARG A C 1
ATOM 2080 O O . ARG A 1 255 ? -16.640 1.286 -10.911 1.00 90.38 255 ARG A O 1
ATOM 2087 N N . SER A 1 256 ? -17.682 2.968 -9.841 1.00 91.19 256 SER A N 1
ATOM 2088 C CA . SER A 1 256 ? -18.583 3.327 -10.939 1.00 91.19 256 SER A CA 1
ATOM 2089 C C . SER A 1 256 ? -17.827 3.888 -12.145 1.00 91.19 256 SER A C 1
ATOM 2091 O O . SER A 1 256 ? -18.111 3.520 -13.281 1.00 91.19 256 SER A O 1
ATOM 2093 N N . LYS A 1 257 ? -16.840 4.761 -11.911 1.00 91.56 257 LYS A N 1
ATOM 2094 C CA . LYS A 1 257 ? -16.087 5.453 -12.966 1.00 91.56 257 LYS A CA 1
ATOM 2095 C C . LYS A 1 257 ? -15.102 4.542 -13.701 1.00 91.56 257 LYS A C 1
ATOM 2097 O O . LYS A 1 257 ? -14.897 4.729 -14.896 1.00 91.56 257 LYS A O 1
ATOM 2102 N N . TYR A 1 258 ? -14.481 3.594 -13.000 1.00 89.94 258 TYR A N 1
ATOM 2103 C CA . TYR A 1 258 ? -13.393 2.771 -13.543 1.00 89.94 258 TYR A CA 1
ATOM 2104 C C . TYR A 1 258 ? -13.714 1.273 -13.601 1.00 89.94 258 TYR A C 1
ATOM 2106 O O . TYR A 1 258 ? -12.831 0.480 -13.914 1.00 89.94 258 TYR A O 1
ATOM 2114 N N . ASN A 1 259 ? -14.961 0.884 -13.318 1.00 89.88 259 ASN A N 1
ATOM 2115 C CA . ASN A 1 259 ? -15.412 -0.508 -13.298 1.00 89.88 259 ASN A CA 1
ATOM 2116 C C . ASN A 1 259 ? -14.549 -1.404 -12.386 1.00 89.88 259 ASN A C 1
ATOM 2118 O O . ASN A 1 259 ? -14.146 -2.504 -12.768 1.00 89.88 259 ASN A O 1
ATOM 2122 N N . MET A 1 260 ? -14.224 -0.905 -11.187 1.00 90.56 260 MET A N 1
ATOM 2123 C CA . MET A 1 260 ? -13.446 -1.683 -10.218 1.00 90.56 260 MET A CA 1
ATOM 2124 C C . MET A 1 260 ? -14.260 -2.879 -9.696 1.00 90.56 260 MET A C 1
ATOM 2126 O O . MET A 1 260 ? -15.486 -2.770 -9.574 1.00 90.56 260 MET A O 1
ATOM 2130 N N . PRO A 1 261 ? -13.601 -4.001 -9.347 1.00 89.88 261 PRO A N 1
ATOM 2131 C CA . PRO A 1 261 ? -14.259 -5.137 -8.710 1.00 89.88 261 PRO A CA 1
ATOM 2132 C C . PRO A 1 261 ? -15.022 -4.723 -7.444 1.00 89.88 261 PRO A C 1
ATOM 2134 O O . PRO A 1 261 ? -14.595 -3.835 -6.715 1.00 89.88 261 PRO A O 1
ATOM 2137 N N . GLY A 1 262 ? -16.172 -5.354 -7.196 1.00 89.50 262 GLY A N 1
ATOM 2138 C CA . GLY A 1 262 ? -17.015 -5.049 -6.034 1.00 89.50 262 GLY A CA 1
ATOM 2139 C C . GLY A 1 262 ? -16.568 -5.710 -4.727 1.00 89.50 262 GLY A C 1
ATOM 2140 O O . GLY A 1 262 ? -17.117 -5.395 -3.682 1.00 89.50 262 GLY A O 1
ATOM 2141 N N . ASP A 1 263 ? -15.577 -6.595 -4.774 1.00 91.00 263 ASP A N 1
ATOM 2142 C CA . ASP A 1 263 ? -15.139 -7.443 -3.663 1.00 91.00 263 ASP A CA 1
ATOM 2143 C C . ASP A 1 263 ? -14.744 -6.654 -2.404 1.00 91.00 263 ASP A C 1
ATOM 2145 O O . ASP A 1 263 ? -15.190 -6.967 -1.301 1.00 91.00 263 ASP A O 1
ATOM 2149 N N . LEU A 1 264 ? -13.943 -5.595 -2.542 1.00 92.12 264 LEU A N 1
ATOM 2150 C CA . LEU A 1 264 ? -13.473 -4.827 -1.386 1.00 92.12 264 LEU A CA 1
ATOM 2151 C C . LEU A 1 264 ? -14.548 -3.928 -0.774 1.00 92.12 264 LEU A C 1
ATOM 2153 O O . LEU A 1 264 ? -14.541 -3.715 0.439 1.00 92.12 264 LEU A O 1
ATOM 2157 N N . ILE A 1 265 ? -15.430 -3.356 -1.598 1.00 92.88 265 ILE A N 1
ATOM 2158 C CA . ILE A 1 265 ? -16.521 -2.511 -1.099 1.00 92.88 265 ILE A CA 1
ATOM 2159 C C . ILE A 1 265 ? -17.641 -3.361 -0.501 1.00 92.88 265 ILE A C 1
ATOM 2161 O O . ILE A 1 265 ? -18.220 -2.972 0.505 1.00 92.88 265 ILE A O 1
ATOM 2165 N N . GLU A 1 266 ? -17.865 -4.564 -1.030 1.00 94.50 266 GLU A N 1
ATOM 2166 C CA . GLU A 1 266 ? -18.815 -5.524 -0.475 1.00 94.50 266 GLU A CA 1
ATOM 2167 C C . GLU A 1 266 ? -18.427 -5.929 0.953 1.00 94.50 266 GLU A C 1
ATOM 2169 O O . GLU A 1 266 ? -19.292 -6.023 1.819 1.00 94.50 266 GLU A O 1
ATOM 2174 N N . VAL A 1 267 ? -17.130 -6.074 1.253 1.00 94.81 267 VAL A N 1
ATOM 2175 C CA . VAL A 1 267 ? -16.663 -6.278 2.638 1.00 94.81 267 VAL A CA 1
ATOM 2176 C C . VAL A 1 267 ? -17.098 -5.123 3.545 1.00 94.81 267 VAL A C 1
ATOM 2178 O O . VAL A 1 267 ? -17.533 -5.359 4.673 1.00 94.81 267 VAL A O 1
ATOM 2181 N N . VAL A 1 268 ? -17.005 -3.878 3.065 1.00 96.00 268 VAL A N 1
ATOM 2182 C CA . VAL A 1 268 ? -17.475 -2.701 3.811 1.00 96.00 268 VAL A CA 1
ATOM 2183 C C . VAL A 1 268 ? -18.987 -2.784 4.010 1.00 96.00 268 VAL A C 1
ATOM 2185 O O . VAL A 1 268 ? -19.431 -2.698 5.153 1.00 96.00 268 VAL A O 1
ATOM 2188 N N . ASP A 1 269 ? -19.747 -3.040 2.942 1.00 95.44 269 ASP A N 1
ATOM 2189 C CA . ASP A 1 269 ? -21.211 -3.131 2.962 1.00 95.44 269 ASP A CA 1
ATOM 2190 C C . ASP A 1 269 ? -21.709 -4.206 3.938 1.00 95.44 269 ASP A C 1
ATOM 2192 O O . ASP A 1 269 ? -22.593 -3.951 4.761 1.00 95.44 269 ASP A O 1
ATOM 2196 N N . ILE A 1 270 ? -21.124 -5.408 3.890 1.00 96.50 270 ILE A N 1
ATOM 2197 C CA . ILE A 1 270 ? -21.467 -6.529 4.776 1.00 96.50 270 ILE A CA 1
ATOM 2198 C C . ILE A 1 270 ? -21.266 -6.127 6.236 1.00 96.50 270 ILE A C 1
ATOM 2200 O O . ILE A 1 270 ? -22.157 -6.333 7.064 1.00 96.50 270 ILE A O 1
ATOM 2204 N N . ILE A 1 271 ? -20.114 -5.537 6.564 1.00 96.12 271 ILE A N 1
ATOM 2205 C CA . ILE A 1 271 ? -19.785 -5.173 7.943 1.00 96.12 271 ILE A CA 1
ATOM 2206 C C . ILE A 1 271 ? -20.681 -4.028 8.426 1.00 96.12 271 ILE A C 1
ATOM 2208 O O . ILE A 1 271 ? -21.206 -4.093 9.540 1.00 96.12 271 ILE A O 1
ATOM 2212 N N . THR A 1 272 ? -20.902 -2.990 7.615 1.00 96.38 272 THR A N 1
ATOM 2213 C CA . THR A 1 272 ? -21.774 -1.876 8.014 1.00 96.38 272 THR A CA 1
ATOM 2214 C C . THR A 1 272 ? -23.216 -2.316 8.191 1.00 96.38 272 THR A C 1
ATOM 2216 O O . THR A 1 272 ? -23.845 -1.896 9.160 1.00 96.38 272 THR A O 1
ATOM 2219 N N . ASN A 1 273 ? -23.717 -3.211 7.337 1.00 96.62 273 ASN A N 1
ATOM 2220 C CA . ASN A 1 273 ? -25.053 -3.783 7.484 1.00 96.62 273 ASN A CA 1
ATOM 2221 C C . ASN A 1 273 ? -25.162 -4.624 8.759 1.00 96.62 273 ASN A C 1
ATOM 2223 O O . ASN A 1 273 ? -26.106 -4.445 9.525 1.00 96.62 273 ASN A O 1
ATOM 2227 N N . TYR A 1 274 ? -24.174 -5.481 9.035 1.00 97.00 274 TYR A N 1
ATOM 2228 C CA . TYR A 1 274 ? -24.148 -6.307 10.245 1.00 97.00 274 TYR A CA 1
ATOM 2229 C C . TYR A 1 274 ? -24.206 -5.468 11.531 1.00 97.00 274 TYR A C 1
ATOM 2231 O O . TYR A 1 274 ? -24.933 -5.803 12.465 1.00 97.00 274 TYR A O 1
ATOM 2239 N N . PHE A 1 275 ? -23.484 -4.345 11.570 1.00 95.75 275 PHE A N 1
ATOM 2240 C CA . PHE A 1 275 ? -23.462 -3.436 12.721 1.00 95.75 275 PHE A CA 1
ATOM 2241 C C . PHE A 1 275 ? -24.498 -2.297 12.655 1.00 95.75 275 PHE A C 1
ATOM 2243 O O . PHE A 1 275 ? -24.481 -1.415 13.512 1.00 95.75 275 PHE A O 1
ATOM 2250 N N . ASN A 1 276 ? -25.412 -2.298 11.676 1.00 94.62 276 ASN A N 1
ATOM 2251 C CA . ASN A 1 276 ? -26.421 -1.249 11.459 1.00 94.62 276 ASN A CA 1
ATOM 2252 C C . ASN A 1 276 ? -25.842 0.180 11.334 1.00 94.62 276 ASN A C 1
ATOM 2254 O O . ASN A 1 276 ? -26.446 1.163 11.778 1.00 94.62 276 ASN A O 1
ATOM 2258 N N . ILE A 1 277 ? -24.664 0.314 10.724 1.00 94.38 277 ILE A N 1
ATOM 2259 C CA . ILE A 1 277 ? -24.025 1.602 10.435 1.00 94.38 277 ILE A CA 1
ATOM 2260 C C . ILE A 1 277 ? -24.632 2.170 9.146 1.00 94.38 277 ILE A C 1
ATOM 2262 O O . ILE A 1 277 ? -24.523 1.568 8.083 1.00 94.38 277 ILE A O 1
ATOM 2266 N N . LYS A 1 278 ? -25.258 3.350 9.231 1.00 90.81 278 LYS A N 1
ATOM 2267 C CA . LYS A 1 278 ? -25.905 4.010 8.085 1.00 90.81 278 LYS A CA 1
ATOM 2268 C C . LYS A 1 278 ? -24.908 4.819 7.251 1.00 90.81 278 LYS A C 1
ATOM 2270 O O . LYS A 1 278 ? -24.623 5.976 7.588 1.00 90.81 278 LYS A O 1
ATOM 2275 N N . LEU A 1 279 ? -24.424 4.212 6.171 1.00 85.56 279 LEU A N 1
ATOM 2276 C CA . LEU A 1 279 ? -23.652 4.866 5.111 1.00 85.56 279 LEU A CA 1
ATOM 2277 C C . LEU A 1 279 ? -24.529 5.826 4.303 1.00 85.56 279 LEU A C 1
ATOM 2279 O O . LEU A 1 279 ? -25.686 5.471 4.007 1.00 85.56 279 LEU A O 1
#